Protein AF-A0A540W3N1-F1 (afdb_monomer_lite)

Secondary structure (DSSP, 8-state):
--HHHHHH--HHHHHHHHHHHHHHHHHHHHHHHHHHHHHHHHHHHT--SHHHHHHHHHHHHHHHHHHHHHHHHHHHHHHHHHHHHHHHHHHHHHHHHHHHHHHTTEEE-TTS-EEE-TTT--STTHHHHHHHHHHHHHHHHHHHHHHHHHHHHHHHHHHHHHHHHHHHHHTS-S-----S-PPPP------------

Structure (mmCIF, N/CA/C/O backbone):
data_AF-A0A540W3N1-F1
#
_entry.id   AF-A0A540W3N1-F1
#
loop_
_atom_site.group_PDB
_atom_site.id
_atom_site.type_symbol
_atom_site.label_atom_id
_atom_site.label_alt_id
_atom_site.label_comp_id
_atom_site.label_asym_id
_atom_site.label_entity_id
_atom_site.label_seq_id
_atom_site.pdbx_PDB_ins_code
_atom_site.Cartn_x
_atom_site.Cartn_y
_atom_site.Cartn_z
_atom_site.occupancy
_atom_site.B_iso_or_equiv
_atom_site.auth_seq_id
_atom_site.auth_comp_id
_atom_site.auth_asym_id
_atom_site.auth_atom_id
_atom_site.pdbx_PDB_model_num
ATOM 1 N N . MET A 1 1 ? 11.654 -4.984 -5.122 1.00 91.56 1 MET A N 1
ATOM 2 C CA . MET A 1 1 ? 10.608 -5.445 -6.055 1.00 91.56 1 MET A CA 1
ATOM 3 C C . MET A 1 1 ? 11.222 -5.593 -7.434 1.00 91.56 1 MET A C 1
ATOM 5 O O . MET A 1 1 ? 11.968 -4.705 -7.829 1.00 91.56 1 MET A O 1
ATOM 9 N N . ASP A 1 2 ? 10.978 -6.709 -8.120 1.00 93.75 2 ASP A N 1
ATOM 10 C CA . ASP A 1 2 ? 11.475 -6.938 -9.484 1.00 93.75 2 ASP A CA 1
ATOM 11 C C . ASP A 1 2 ? 10.419 -6.596 -10.553 1.00 93.75 2 ASP A C 1
ATOM 13 O O . ASP A 1 2 ? 9.267 -6.277 -10.237 1.00 93.75 2 ASP A O 1
ATOM 17 N N . TYR A 1 3 ? 10.841 -6.616 -11.821 1.00 93.56 3 TYR A N 1
ATOM 18 C CA . TYR A 1 3 ? 9.998 -6.277 -12.970 1.00 93.56 3 TYR A CA 1
ATOM 19 C C . TYR A 1 3 ? 8.788 -7.201 -13.109 1.00 93.56 3 TYR A C 1
ATOM 21 O O . TYR A 1 3 ? 7.669 -6.706 -13.236 1.00 93.56 3 TYR A O 1
ATOM 29 N N . ALA A 1 4 ? 8.993 -8.520 -13.053 1.00 92.88 4 ALA A N 1
ATOM 30 C CA . ALA A 1 4 ? 7.910 -9.491 -13.174 1.00 92.88 4 ALA A CA 1
ATOM 31 C C . ALA A 1 4 ? 6.859 -9.294 -12.070 1.00 92.88 4 ALA A C 1
ATOM 33 O O . ALA A 1 4 ? 5.666 -9.230 -12.358 1.00 92.88 4 ALA A O 1
ATOM 34 N N . THR A 1 5 ? 7.299 -9.084 -10.827 1.00 94.06 5 THR A N 1
ATOM 35 C CA . THR A 1 5 ? 6.422 -8.814 -9.684 1.00 94.06 5 THR A CA 1
ATOM 36 C C . THR A 1 5 ? 5.589 -7.557 -9.904 1.00 94.06 5 THR A C 1
ATOM 38 O O . THR A 1 5 ? 4.380 -7.604 -9.707 1.00 94.06 5 THR A O 1
ATOM 41 N N . LEU A 1 6 ? 6.191 -6.438 -10.326 1.00 93.94 6 LEU A N 1
ATOM 42 C CA . LEU A 1 6 ? 5.442 -5.197 -10.562 1.00 93.94 6 LEU A CA 1
ATOM 43 C C . LEU A 1 6 ? 4.492 -5.313 -11.765 1.00 93.94 6 LEU A C 1
ATOM 45 O O . LEU A 1 6 ? 3.378 -4.790 -11.726 1.00 93.94 6 LEU A O 1
ATOM 49 N N . ARG A 1 7 ? 4.912 -6.008 -12.827 1.00 94.75 7 ARG A N 1
ATOM 50 C CA . ARG A 1 7 ? 4.089 -6.264 -14.016 1.00 94.75 7 ARG A CA 1
ATOM 51 C C . ARG A 1 7 ? 2.844 -7.072 -13.660 1.00 94.75 7 ARG A C 1
ATOM 53 O O . ARG A 1 7 ? 1.744 -6.682 -14.049 1.00 94.75 7 ARG A O 1
ATOM 60 N N . ASP A 1 8 ? 3.034 -8.156 -12.914 1.00 94.25 8 ASP A N 1
ATOM 61 C CA . ASP A 1 8 ? 2.001 -9.147 -12.599 1.00 94.25 8 ASP A CA 1
ATOM 62 C C . ASP A 1 8 ? 1.233 -8.811 -11.307 1.00 94.25 8 ASP A C 1
ATOM 64 O O . ASP A 1 8 ? 0.304 -9.521 -10.909 1.00 94.25 8 ASP A O 1
ATOM 68 N N . MET A 1 9 ? 1.593 -7.711 -10.641 1.00 93.44 9 MET A N 1
ATOM 69 C CA . MET A 1 9 ? 0.863 -7.199 -9.492 1.00 93.44 9 MET A CA 1
ATOM 70 C C . MET A 1 9 ? -0.571 -6.828 -9.885 1.00 93.44 9 MET A C 1
ATOM 72 O O . MET A 1 9 ? -0.843 -6.321 -10.974 1.00 93.44 9 MET A O 1
ATOM 76 N N . HIS A 1 10 ? -1.498 -7.030 -8.948 1.00 95.00 10 HIS A N 1
ATOM 77 C CA . HIS A 1 10 ? -2.901 -6.654 -9.092 1.00 95.00 10 HIS A CA 1
ATOM 78 C C . HIS A 1 10 ? -3.260 -5.571 -8.063 1.00 95.00 10 HIS A C 1
ATOM 80 O O . HIS A 1 10 ? -3.856 -5.899 -7.040 1.00 95.00 10 HIS A O 1
ATOM 86 N N . PRO A 1 11 ? -2.948 -4.280 -8.297 1.00 93.06 11 PRO A N 1
ATOM 87 C CA . PRO A 1 11 ? -3.189 -3.216 -7.311 1.00 93.06 11 PRO A CA 1
ATOM 88 C C . PRO A 1 11 ? -4.651 -3.119 -6.847 1.00 93.06 11 PRO A C 1
ATOM 90 O O . PRO A 1 11 ? -4.930 -2.746 -5.710 1.00 93.06 11 PRO A O 1
ATOM 93 N N . GLY A 1 12 ? -5.596 -3.536 -7.697 1.00 93.62 12 GLY A N 1
ATOM 94 C CA . GLY A 1 12 ? -7.018 -3.593 -7.358 1.00 93.62 12 GLY A CA 1
ATOM 95 C C . GLY A 1 12 ? -7.363 -4.521 -6.185 1.00 93.62 12 GLY A C 1
ATOM 96 O O . GLY A 1 12 ? -8.405 -4.330 -5.563 1.00 93.62 12 GLY A O 1
ATOM 97 N N . THR A 1 13 ? -6.518 -5.500 -5.838 1.00 95.56 13 THR A N 1
ATOM 98 C CA . THR A 1 13 ? -6.743 -6.331 -4.642 1.00 95.56 13 THR A CA 1
ATOM 99 C C . THR A 1 13 ? -6.474 -5.558 -3.352 1.00 95.56 13 THR A C 1
ATOM 101 O O . THR A 1 13 ? -7.208 -5.754 -2.388 1.00 95.56 13 THR A O 1
ATOM 104 N N . LEU A 1 14 ? -5.499 -4.639 -3.341 1.00 94.75 14 LEU A N 1
ATOM 105 C CA . LEU A 1 14 ? -5.231 -3.752 -2.201 1.00 94.75 14 LEU A CA 1
ATOM 106 C C . LEU A 1 14 ? -6.379 -2.763 -1.991 1.00 94.75 14 LEU A C 1
ATOM 108 O O . LEU A 1 14 ? -6.824 -2.568 -0.864 1.00 94.75 14 LEU A O 1
ATOM 112 N N . ILE A 1 15 ? -6.906 -2.200 -3.082 1.00 96.12 15 ILE A N 1
ATOM 113 C CA . ILE A 1 15 ? -8.065 -1.300 -3.035 1.00 96.12 15 ILE A CA 1
ATOM 114 C C . ILE A 1 15 ? -9.288 -2.050 -2.495 1.00 96.12 15 ILE A C 1
ATOM 116 O O . ILE A 1 15 ? -9.914 -1.588 -1.546 1.00 96.12 15 ILE A O 1
ATOM 120 N N . ARG A 1 16 ? -9.583 -3.255 -2.997 1.00 96.94 16 ARG A N 1
ATOM 121 C CA . ARG A 1 16 ? -10.685 -4.069 -2.458 1.00 96.94 16 ARG A CA 1
ATOM 122 C C . ARG A 1 16 ? -10.493 -4.398 -0.976 1.00 96.94 16 ARG A C 1
ATOM 124 O O . ARG A 1 16 ? -11.429 -4.263 -0.197 1.00 96.94 16 ARG A O 1
ATOM 131 N N . ALA A 1 17 ? -9.284 -4.789 -0.574 1.00 97.31 17 ALA A N 1
ATOM 132 C CA . ALA A 1 17 ? -8.986 -5.022 0.835 1.00 97.31 17 ALA A CA 1
ATOM 133 C C . ALA A 1 17 ? -9.232 -3.749 1.664 1.00 97.31 17 ALA A C 1
ATOM 135 O O . ALA A 1 17 ? -9.848 -3.819 2.721 1.00 97.31 17 ALA A O 1
ATOM 136 N N . SER A 1 18 ? -8.844 -2.568 1.171 1.00 97.81 18 SER A N 1
ATOM 137 C CA . SER A 1 18 ? -9.128 -1.307 1.864 1.00 97.81 18 SER A CA 1
ATOM 138 C C . SER A 1 18 ? -10.626 -1.071 2.087 1.00 97.81 18 SER A C 1
ATOM 140 O O . SER A 1 18 ? -11.028 -0.685 3.184 1.00 97.81 18 SER A O 1
ATOM 142 N N . GLU A 1 19 ? -11.464 -1.377 1.094 1.00 97.94 19 GLU A N 1
ATOM 143 C CA . GLU A 1 19 ? -12.922 -1.255 1.193 1.00 97.94 19 GLU A CA 1
ATOM 144 C C . GLU A 1 19 ? -13.490 -2.206 2.255 1.00 97.94 19 GLU A C 1
ATOM 146 O O . GLU A 1 19 ? -14.318 -1.801 3.073 1.00 97.94 19 GLU A O 1
ATOM 151 N N . GLU A 1 20 ? -13.009 -3.451 2.297 1.00 98.00 20 GLU A N 1
ATOM 152 C CA . GLU A 1 20 ? -13.417 -4.452 3.290 1.00 98.00 20 GLU A CA 1
ATOM 153 C C . GLU A 1 20 ? -13.016 -4.047 4.719 1.00 98.00 20 GLU A C 1
ATOM 155 O O . GLU A 1 20 ? -13.822 -4.147 5.655 1.00 98.00 20 GLU A O 1
ATOM 160 N N . TYR A 1 21 ? -11.798 -3.529 4.900 1.00 96.38 21 TYR A N 1
ATOM 161 C CA . TYR A 1 21 ? -11.333 -3.009 6.189 1.00 96.38 21 TYR A CA 1
ATOM 162 C C . TYR A 1 21 ? -12.143 -1.783 6.621 1.00 96.38 21 TYR A C 1
ATOM 164 O O . TYR A 1 21 ? -12.550 -1.701 7.780 1.00 96.38 21 TYR A O 1
ATOM 172 N N . MET A 1 22 ? -12.442 -0.865 5.699 1.00 98.00 22 MET A N 1
ATOM 173 C CA . MET A 1 22 ? -13.258 0.319 5.972 1.00 98.00 22 MET A CA 1
ATOM 174 C C . MET A 1 22 ? -14.693 -0.060 6.361 1.00 98.00 22 MET A C 1
ATOM 176 O O . MET A 1 22 ? -15.228 0.461 7.341 1.00 98.00 22 MET A O 1
ATOM 180 N N . ALA A 1 23 ? -15.312 -1.003 5.647 1.00 97.81 23 ALA A N 1
ATOM 181 C CA . ALA A 1 23 ? -16.639 -1.510 5.987 1.00 97.81 23 ALA A CA 1
ATOM 182 C C . ALA A 1 23 ? -16.651 -2.158 7.381 1.00 97.81 23 ALA A C 1
ATOM 184 O O . ALA A 1 23 ? -17.555 -1.920 8.185 1.00 97.81 23 ALA A O 1
ATOM 185 N N . THR A 1 24 ? -15.609 -2.926 7.707 1.00 96.94 24 THR A N 1
ATOM 186 C CA . THR A 1 24 ? -15.456 -3.527 9.037 1.00 96.94 24 THR A CA 1
ATOM 187 C C . THR A 1 24 ? -15.265 -2.456 10.115 1.00 96.94 24 THR A C 1
ATOM 189 O O . THR A 1 24 ? -15.908 -2.533 11.161 1.00 96.94 24 THR A O 1
ATOM 192 N N . ALA A 1 25 ? -14.469 -1.415 9.854 1.00 96.75 25 ALA A N 1
ATOM 193 C CA . ALA A 1 25 ? -14.301 -0.280 10.762 1.00 96.75 25 ALA A CA 1
ATOM 194 C C . ALA A 1 25 ? -15.645 0.393 11.087 1.00 96.75 25 ALA A C 1
ATOM 196 O O . ALA A 1 25 ? -15.976 0.603 12.255 1.00 96.75 25 ALA A O 1
ATOM 197 N N . MET A 1 26 ? -16.467 0.660 10.065 1.00 96.94 26 MET A N 1
ATOM 198 C CA . MET A 1 26 ? -17.800 1.249 10.240 1.00 96.94 26 MET A CA 1
ATOM 199 C C . MET A 1 26 ? -18.714 0.374 11.106 1.00 96.94 26 MET A C 1
ATOM 201 O O . MET A 1 26 ? -19.402 0.895 11.985 1.00 96.94 26 MET A O 1
ATOM 205 N N . ASN A 1 27 ? -18.679 -0.949 10.923 1.00 96.50 27 ASN A N 1
ATOM 206 C CA . ASN A 1 27 ? -19.451 -1.881 11.750 1.00 96.50 27 ASN A CA 1
ATOM 207 C C . ASN A 1 27 ? -19.011 -1.849 13.224 1.00 96.50 27 ASN A C 1
ATOM 209 O O . ASN A 1 27 ? -19.857 -1.869 14.122 1.00 96.50 27 ASN A O 1
ATOM 213 N N . PHE A 1 28 ? -17.704 -1.770 13.493 1.00 93.81 28 PHE A N 1
ATOM 214 C CA . PHE A 1 28 ? -17.181 -1.646 14.858 1.00 93.81 28 PHE A CA 1
ATOM 215 C C . PHE A 1 28 ? -17.581 -0.316 15.504 1.00 93.81 28 PHE A C 1
ATOM 217 O O . PHE A 1 28 ? -18.043 -0.324 16.644 1.00 93.81 28 PHE A O 1
ATOM 224 N N . ALA A 1 29 ? -17.488 0.799 14.772 1.00 94.69 29 ALA A N 1
ATOM 225 C CA . ALA A 1 29 ? -17.945 2.105 15.253 1.00 94.69 29 ALA A CA 1
ATOM 226 C C . ALA A 1 29 ? -19.440 2.085 15.604 1.00 94.69 29 ALA A C 1
ATOM 228 O O . ALA A 1 29 ? -19.831 2.478 16.700 1.00 94.69 29 ALA A O 1
ATOM 229 N N . GLN A 1 30 ? -20.277 1.545 14.713 1.00 96.12 30 GLN A N 1
ATOM 230 C CA . GLN A 1 30 ? -21.712 1.422 14.964 1.00 96.12 30 GLN A CA 1
ATOM 231 C C . GLN A 1 30 ? -22.010 0.523 16.173 1.00 96.12 30 GLN A C 1
ATOM 233 O O . GLN A 1 30 ? -22.940 0.786 16.937 1.00 96.12 30 GLN A O 1
ATOM 238 N N . THR A 1 31 ? -21.229 -0.543 16.356 1.00 94.88 31 THR A N 1
ATOM 239 C CA . THR A 1 31 ? -21.367 -1.438 17.509 1.00 94.88 31 THR A CA 1
ATOM 240 C C . THR A 1 31 ? -20.988 -0.730 18.808 1.00 94.88 31 THR A C 1
ATOM 242 O O . THR A 1 31 ? -21.725 -0.865 19.781 1.00 94.88 31 THR A O 1
ATOM 245 N N . ALA A 1 32 ? -19.909 0.062 18.819 1.00 92.94 32 ALA A N 1
ATOM 246 C CA . ALA A 1 32 ? -19.520 0.886 19.966 1.00 92.94 32 ALA A CA 1
ATOM 247 C C . ALA A 1 32 ? -20.620 1.899 20.329 1.00 92.94 32 ALA A C 1
ATOM 249 O O . ALA A 1 32 ? -21.074 1.934 21.469 1.00 92.94 32 ALA A O 1
ATOM 250 N N . ASP A 1 33 ? -21.148 2.628 19.341 1.00 93.25 33 ASP A N 1
ATOM 251 C CA . ASP A 1 33 ? -22.236 3.593 19.546 1.00 93.25 33 ASP A CA 1
ATOM 252 C C . ASP A 1 33 ? -23.502 2.937 20.116 1.00 93.25 33 ASP A C 1
ATOM 254 O O . ASP A 1 33 ? -24.185 3.495 20.980 1.00 93.25 33 ASP A O 1
ATOM 258 N N . ASN A 1 34 ? -23.862 1.758 19.603 1.00 93.81 34 ASN A N 1
ATOM 259 C CA . ASN A 1 34 ? -25.023 1.011 20.080 1.00 93.81 34 ASN A CA 1
ATOM 260 C C . ASN A 1 34 ? -24.801 0.475 21.495 1.00 93.81 34 ASN A C 1
ATOM 262 O O . ASN A 1 34 ? -25.722 0.528 22.311 1.00 93.81 34 ASN A O 1
ATOM 266 N N . TRP A 1 35 ? -23.596 -0.018 21.780 1.00 91.06 35 TRP A N 1
ATOM 267 C CA . TRP A 1 35 ? -23.196 -0.473 23.103 1.00 91.06 35 TRP A CA 1
ATOM 268 C C . TRP A 1 35 ? -23.299 0.657 24.121 1.00 91.06 35 TRP A C 1
ATOM 270 O O . TRP A 1 35 ? -24.002 0.502 25.116 1.00 91.06 35 TRP A O 1
ATOM 280 N N . ASP A 1 36 ? -22.709 1.818 23.834 1.00 89.12 36 ASP A N 1
ATOM 281 C CA . ASP A 1 36 ? -22.756 2.971 24.732 1.00 89.12 36 ASP A CA 1
ATOM 282 C C . ASP A 1 36 ? -24.185 3.439 24.977 1.00 89.12 36 ASP A C 1
ATOM 284 O O . ASP A 1 36 ? -24.565 3.660 26.123 1.00 89.12 36 ASP A O 1
ATOM 288 N N . LYS A 1 37 ? -25.027 3.511 23.939 1.00 89.44 37 LYS A N 1
ATOM 289 C CA . LYS A 1 37 ? -26.448 3.862 24.106 1.00 89.44 37 LYS A CA 1
ATOM 290 C C . LYS A 1 37 ? -27.186 2.871 25.002 1.00 89.44 37 LYS A C 1
ATOM 292 O O . LYS A 1 37 ? -27.964 3.293 25.859 1.00 89.44 37 LYS A O 1
ATOM 297 N N . GLN A 1 38 ? -26.979 1.569 24.806 1.00 88.06 38 GLN A N 1
ATOM 298 C CA . GLN A 1 38 ? -27.674 0.534 25.574 1.00 88.06 38 GLN A CA 1
ATOM 299 C C . GLN A 1 38 ? -27.174 0.463 27.018 1.00 88.06 38 GLN A C 1
ATOM 301 O O . GLN A 1 38 ? -27.993 0.438 27.935 1.00 88.06 38 GLN A O 1
ATOM 306 N N . VAL A 1 39 ? -25.857 0.502 27.230 1.00 84.31 39 VAL A N 1
ATOM 307 C CA . VAL A 1 39 ? -25.237 0.519 28.562 1.00 84.31 39 VAL A CA 1
ATOM 308 C C . VAL A 1 39 ? -25.626 1.782 29.324 1.00 84.31 39 VAL A C 1
ATOM 310 O O . VAL A 1 39 ? -26.050 1.685 30.472 1.00 84.31 39 VAL A O 1
ATOM 313 N N . TYR A 1 40 ? -25.568 2.950 28.680 1.00 76.06 40 TYR A N 1
ATOM 314 C CA . TYR A 1 40 ? -26.007 4.214 29.272 1.00 76.06 40 TYR A CA 1
ATOM 315 C C . TYR A 1 40 ? -27.493 4.188 29.646 1.00 76.06 40 TYR A C 1
ATOM 317 O O . TYR A 1 40 ? -27.885 4.662 30.709 1.00 76.06 40 TYR A O 1
ATOM 325 N N . THR A 1 41 ? -28.341 3.606 28.793 1.00 78.44 41 THR A N 1
ATOM 326 C CA . THR A 1 41 ? -29.768 3.454 29.107 1.00 78.44 41 THR A CA 1
ATOM 327 C C . THR A 1 41 ? -29.969 2.514 30.297 1.00 78.44 41 THR A C 1
ATOM 329 O O . THR A 1 41 ? -30.759 2.821 31.188 1.00 78.44 41 THR A O 1
ATOM 332 N N . ALA A 1 42 ? -29.238 1.398 30.356 1.00 74.75 42 ALA A N 1
ATOM 333 C CA . ALA A 1 42 ? -29.327 0.440 31.455 1.00 74.75 42 ALA A CA 1
ATOM 334 C C . ALA A 1 42 ? -28.850 1.028 32.796 1.00 74.75 42 ALA A C 1
ATOM 336 O O . ALA A 1 42 ? -29.493 0.789 33.821 1.00 74.75 42 ALA A O 1
ATOM 337 N N . SER A 1 43 ? -27.776 1.827 32.793 1.00 71.81 43 SER A N 1
ATOM 338 C CA . SER A 1 43 ? -27.271 2.487 34.005 1.00 71.81 43 SER A CA 1
ATOM 339 C C . SER A 1 43 ? -28.203 3.598 34.497 1.00 71.81 43 SER A C 1
ATOM 341 O O . SER A 1 43 ? -28.417 3.732 35.698 1.00 71.81 43 SER A O 1
ATOM 343 N N . GLN A 1 44 ? -28.830 4.353 33.590 1.00 66.88 44 GLN A N 1
ATOM 344 C CA . GLN A 1 44 ? -29.725 5.461 33.947 1.00 66.88 44 GLN A CA 1
ATOM 345 C C . GLN A 1 44 ? -31.133 5.019 34.377 1.00 66.88 44 GLN A C 1
ATOM 347 O O . GLN A 1 44 ? -31.801 5.754 35.103 1.00 66.88 44 GLN A O 1
ATOM 352 N N . GLN A 1 45 ? -31.635 3.867 33.911 1.00 67.19 45 GLN A N 1
ATOM 353 C CA . GLN A 1 45 ? -33.065 3.553 34.052 1.00 67.19 45 GLN A CA 1
ATOM 354 C C . GLN A 1 45 ? -33.476 2.768 35.301 1.00 67.19 45 GLN A C 1
ATOM 356 O O . GLN A 1 45 ? -34.662 2.803 35.622 1.00 67.19 45 GLN A O 1
ATOM 361 N N . ALA A 1 46 ? -32.576 2.092 36.022 1.00 66.81 46 ALA A N 1
ATOM 362 C CA . ALA A 1 46 ? -32.955 1.412 37.275 1.00 66.81 46 ALA A CA 1
ATOM 363 C C . ALA A 1 46 ? -31.794 0.794 38.065 1.00 66.81 46 ALA A C 1
ATOM 365 O O . ALA A 1 46 ? -31.965 0.491 39.248 1.00 66.81 46 ALA A O 1
ATOM 366 N N . TRP A 1 47 ? -30.653 0.519 37.429 1.00 79.81 47 TRP A N 1
ATOM 367 C CA . TRP A 1 47 ? -29.609 -0.287 38.052 1.00 79.81 47 TRP A CA 1
ATOM 368 C C . TRP A 1 47 ? -28.605 0.589 38.804 1.00 79.81 47 TRP A C 1
ATOM 370 O O . TRP A 1 47 ? -27.760 1.238 38.199 1.00 79.81 47 TRP A O 1
ATOM 380 N N . THR A 1 48 ? -28.714 0.609 40.134 1.00 83.19 48 THR A N 1
ATOM 381 C CA . THR A 1 48 ? -27.830 1.372 41.029 1.00 83.19 48 THR A CA 1
ATOM 382 C C . THR A 1 48 ? -27.226 0.480 42.120 1.00 83.19 48 THR A C 1
ATOM 384 O O . THR A 1 48 ? -27.724 -0.617 42.392 1.00 83.19 48 THR A O 1
ATOM 387 N N . GLY A 1 49 ? -26.140 0.948 42.747 1.00 86.75 49 GLY A N 1
ATOM 388 C CA . GLY A 1 49 ? -25.425 0.260 43.827 1.00 86.75 49 GLY A CA 1
ATOM 389 C C . GLY A 1 49 ? -24.102 -0.371 43.380 1.00 86.75 49 GLY A C 1
ATOM 390 O O . GLY A 1 49 ? -23.766 -0.366 42.202 1.00 86.75 49 GLY A O 1
ATOM 391 N N . GLN A 1 50 ? -23.371 -0.974 44.324 1.00 87.69 50 GLN A N 1
ATOM 392 C CA . GLN A 1 50 ? -21.985 -1.438 44.126 1.00 87.69 50 GLN A CA 1
ATOM 393 C C . GLN A 1 50 ? -21.774 -2.344 42.901 1.00 87.69 50 GLN A C 1
ATOM 395 O O . GLN A 1 50 ? -20.717 -2.302 42.282 1.00 87.69 50 GLN A O 1
ATOM 400 N N . ALA A 1 51 ? -22.763 -3.169 42.541 1.00 84.81 51 ALA A N 1
ATOM 401 C CA . ALA A 1 51 ? -22.673 -4.034 41.365 1.00 84.81 51 ALA A CA 1
ATOM 402 C C . ALA A 1 51 ? -22.756 -3.255 40.039 1.00 84.81 51 ALA A C 1
ATOM 404 O O . ALA A 1 51 ? -22.082 -3.628 39.082 1.00 84.81 51 ALA A O 1
ATOM 405 N N . ALA A 1 52 ? -23.561 -2.189 39.987 1.00 84.25 52 ALA A N 1
ATOM 406 C CA . ALA A 1 52 ? -23.637 -1.303 38.828 1.00 84.25 52 ALA A CA 1
ATOM 407 C C . ALA A 1 52 ? -22.328 -0.513 38.679 1.00 84.25 52 ALA A C 1
ATOM 409 O O . ALA A 1 52 ? -21.745 -0.497 37.596 1.00 84.25 52 ALA A O 1
ATOM 410 N N . ASP A 1 53 ? -21.812 0.028 39.788 1.00 83.50 53 ASP A N 1
ATOM 411 C CA . ASP A 1 53 ? -20.539 0.761 39.821 1.00 83.50 53 ASP A CA 1
ATOM 412 C C . ASP A 1 53 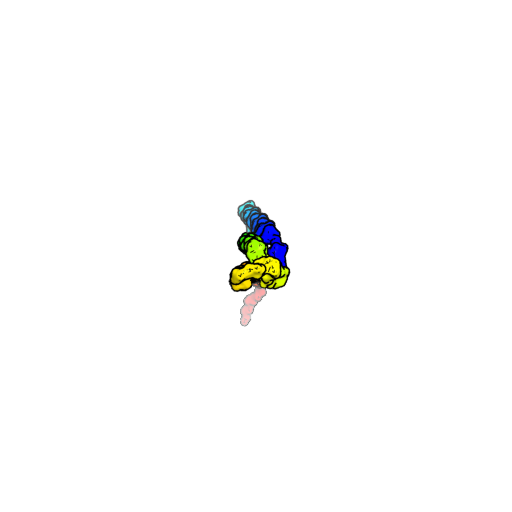? -19.365 -0.133 39.373 1.00 83.50 53 ASP A C 1
ATOM 414 O O . ASP A 1 53 ? -18.523 0.269 38.570 1.00 83.50 53 ASP A O 1
ATOM 418 N N . ALA A 1 54 ? -19.331 -1.391 39.834 1.00 86.25 54 ALA A N 1
ATOM 419 C CA . ALA A 1 54 ? -18.309 -2.362 39.439 1.00 86.25 54 ALA A CA 1
ATOM 420 C C . ALA A 1 54 ? -18.399 -2.773 37.957 1.00 86.25 54 ALA A C 1
ATOM 422 O O . ALA A 1 54 ? -17.390 -3.154 37.362 1.00 86.25 54 ALA A O 1
ATOM 423 N N . ALA A 1 55 ? -19.590 -2.710 37.354 1.00 84.94 55 ALA A N 1
ATOM 424 C CA . ALA A 1 55 ? -19.802 -3.046 35.949 1.00 84.94 55 ALA A CA 1
ATOM 425 C C . ALA A 1 55 ? -19.512 -1.875 34.997 1.00 84.94 55 ALA A C 1
ATOM 427 O O . ALA A 1 55 ? -19.176 -2.108 33.838 1.00 84.94 55 ALA A O 1
ATOM 428 N N . GLU A 1 56 ? -19.594 -0.626 35.457 1.00 84.31 56 GLU A N 1
ATOM 429 C CA . GLU A 1 56 ? -19.391 0.552 34.609 1.00 84.31 56 GLU A CA 1
ATOM 430 C C . GLU A 1 56 ? -18.011 0.549 33.931 1.00 84.31 56 GLU A C 1
ATOM 432 O O . GLU A 1 56 ? -17.908 0.703 32.711 1.00 84.31 56 GLU A O 1
ATOM 437 N N . ALA A 1 57 ? -16.950 0.308 34.707 1.00 84.88 57 ALA A N 1
ATOM 438 C CA . ALA A 1 57 ? -15.580 0.287 34.203 1.00 84.88 57 ALA A CA 1
ATOM 439 C C . ALA A 1 57 ? -15.365 -0.740 33.067 1.00 84.88 57 ALA A C 1
ATOM 441 O O . ALA A 1 57 ? -14.961 -0.323 31.979 1.00 84.88 57 ALA A O 1
ATOM 442 N N . PRO A 1 58 ? -15.664 -2.047 33.229 1.00 87.06 58 PRO A N 1
ATOM 443 C CA . PRO A 1 58 ? -15.473 -3.023 32.154 1.00 87.06 58 PRO A CA 1
ATOM 444 C C . PRO A 1 58 ? -16.382 -2.785 30.937 1.00 87.06 58 PRO A C 1
ATOM 446 O O . PRO A 1 58 ? -15.963 -3.041 29.801 1.00 87.06 58 PRO A O 1
ATOM 449 N N . LEU A 1 59 ? -17.601 -2.264 31.128 1.00 87.75 59 LEU A N 1
ATOM 450 C CA . LEU A 1 59 ? -18.485 -1.915 30.010 1.00 87.75 59 LEU A CA 1
ATOM 451 C C . LEU A 1 59 ? -17.907 -0.751 29.193 1.00 87.75 59 LEU A C 1
ATOM 453 O O . 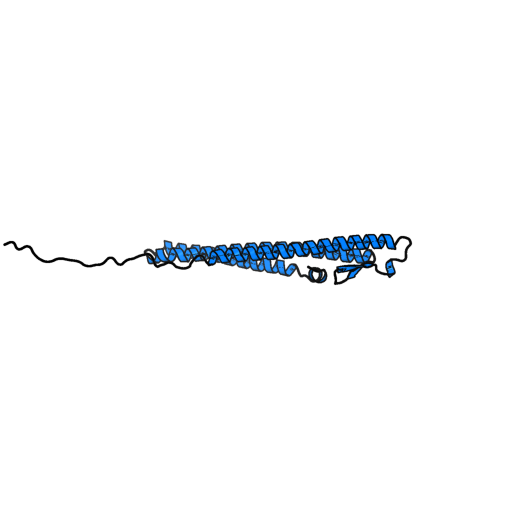LEU A 1 59 ? -17.864 -0.828 27.963 1.00 87.75 59 LEU A O 1
ATOM 457 N N . LYS A 1 60 ? -17.381 0.282 29.859 1.00 85.75 60 LYS A N 1
ATOM 458 C CA . LYS A 1 60 ? -16.684 1.398 29.206 1.00 85.75 60 LYS A CA 1
ATOM 459 C C . LYS A 1 60 ? -15.400 0.944 28.510 1.00 85.75 60 LYS A C 1
ATOM 461 O O . LYS A 1 60 ? -15.141 1.340 27.377 1.00 85.75 60 LYS A O 1
ATOM 466 N N . THR A 1 61 ? -14.625 0.057 29.137 1.00 88.31 61 THR A N 1
ATOM 467 C CA . THR A 1 61 ? -13.444 -0.562 28.512 1.00 88.31 61 THR A CA 1
ATOM 468 C C . THR A 1 61 ? -13.809 -1.297 27.224 1.00 88.31 61 THR A C 1
ATOM 470 O O . THR A 1 61 ? -13.059 -1.237 26.252 1.00 88.31 61 THR A O 1
ATOM 473 N N . THR A 1 62 ? -14.961 -1.968 27.187 1.00 89.38 62 THR A N 1
ATOM 474 C CA . THR A 1 62 ? -15.434 -2.660 25.981 1.00 89.38 62 THR A CA 1
ATOM 475 C C . THR A 1 62 ? -15.741 -1.675 24.851 1.00 89.38 62 THR A C 1
ATOM 477 O O . THR A 1 62 ? -15.278 -1.892 23.733 1.00 89.38 62 THR A O 1
ATOM 480 N N . SER A 1 63 ? -16.435 -0.568 25.139 1.00 89.31 63 SER A N 1
ATOM 481 C CA . SER A 1 63 ? -16.688 0.486 24.142 1.00 89.31 63 SER A CA 1
ATOM 482 C C . SER A 1 63 ? -15.395 1.086 23.586 1.00 89.31 63 SER A C 1
ATOM 484 O O . SER A 1 63 ? -15.212 1.175 22.369 1.00 89.31 63 SER A O 1
ATOM 486 N N . ASN A 1 64 ? -14.446 1.408 24.472 1.00 89.31 64 ASN A N 1
ATOM 487 C CA . ASN A 1 64 ? -13.144 1.937 24.071 1.00 89.31 64 ASN A CA 1
ATOM 488 C C . ASN A 1 64 ? -12.421 0.964 23.128 1.00 89.31 64 ASN A C 1
ATOM 490 O O . ASN A 1 64 ? -11.981 1.366 22.058 1.00 89.31 64 ASN A O 1
ATOM 494 N N . ARG A 1 65 ? -12.393 -0.336 23.454 1.00 90.50 65 ARG A N 1
ATOM 495 C CA . ARG A 1 65 ? -11.771 -1.362 22.597 1.00 90.50 65 ARG A CA 1
ATOM 496 C C . ARG A 1 65 ? -12.421 -1.463 21.216 1.00 90.50 65 ARG A C 1
ATOM 498 O O . ARG A 1 65 ? -11.715 -1.663 20.231 1.00 90.50 65 ARG A O 1
ATOM 505 N N . LEU A 1 66 ? -13.746 -1.336 21.126 1.00 91.38 66 LEU A N 1
ATOM 506 C CA . LEU A 1 66 ? -14.452 -1.327 19.839 1.00 91.38 66 LEU A CA 1
ATOM 507 C C . LEU A 1 66 ? -14.100 -0.080 19.014 1.00 91.38 66 LEU A C 1
ATOM 509 O O . LEU A 1 66 ? -13.873 -0.181 17.807 1.00 91.38 66 LEU A O 1
ATOM 513 N N . THR A 1 67 ? -14.005 1.075 19.671 1.00 91.19 67 THR A N 1
ATOM 514 C CA . THR A 1 67 ? -13.614 2.349 19.050 1.00 91.19 67 THR A CA 1
ATOM 515 C C . THR A 1 67 ? -12.165 2.324 18.556 1.00 91.19 67 THR A C 1
ATOM 517 O O . THR A 1 67 ? -11.881 2.756 17.434 1.00 91.19 67 THR A O 1
ATOM 520 N N . ASP A 1 68 ? -11.256 1.757 19.349 1.00 91.06 68 ASP A N 1
ATOM 521 C CA . ASP A 1 68 ? -9.846 1.593 18.993 1.00 91.06 68 ASP A CA 1
ATOM 522 C C . ASP A 1 68 ? -9.688 0.640 17.802 1.00 91.06 68 ASP A C 1
ATOM 524 O O . ASP A 1 68 ? -8.987 0.955 16.838 1.00 91.06 68 ASP A O 1
ATOM 528 N N . ALA A 1 69 ? -10.399 -0.494 17.813 1.00 91.94 69 ALA A N 1
ATOM 529 C CA . ALA A 1 69 ? -10.403 -1.443 16.701 1.00 91.94 69 ALA A CA 1
ATOM 530 C C . ALA A 1 69 ? -10.947 -0.815 15.406 1.00 91.94 69 ALA A C 1
ATOM 532 O O . ALA A 1 69 ? -10.350 -0.988 14.343 1.00 91.94 69 ALA A O 1
ATOM 533 N N . SER A 1 70 ? -12.037 -0.044 15.489 1.00 94.12 70 SER A N 1
ATOM 534 C CA . SER A 1 70 ? -12.559 0.729 14.355 1.00 94.12 70 SER A CA 1
ATOM 535 C C . SER A 1 70 ? -11.508 1.692 13.794 1.00 94.12 70 SER A C 1
ATOM 537 O O . SER A 1 70 ? -11.234 1.698 12.592 1.00 94.12 70 SER A O 1
ATOM 539 N N . SER A 1 71 ? -10.863 2.464 14.671 1.00 94.00 71 SER A N 1
ATOM 540 C CA . SER A 1 71 ? -9.844 3.441 14.281 1.00 94.00 71 SER A CA 1
ATOM 541 C C . SER A 1 71 ? -8.647 2.775 13.599 1.00 94.00 71 SER A C 1
ATOM 543 O O . SER A 1 71 ? -8.185 3.260 12.566 1.00 94.00 71 SER A O 1
ATOM 545 N N . LEU A 1 72 ? -8.188 1.635 14.121 1.00 93.88 72 LEU A N 1
ATOM 546 C CA . LEU A 1 72 ? -7.115 0.844 13.521 1.00 93.88 72 LEU A CA 1
ATOM 547 C C . LEU A 1 72 ? -7.487 0.342 12.122 1.00 93.88 72 LEU A C 1
ATOM 549 O O . LEU A 1 72 ? -6.715 0.490 11.175 1.00 93.88 72 LEU A O 1
ATOM 553 N N . LEU A 1 73 ? -8.665 -0.272 11.986 1.00 95.44 73 LEU A N 1
ATOM 554 C CA . LEU A 1 73 ? -9.133 -0.813 10.711 1.00 95.44 73 LEU A CA 1
ATOM 555 C C . LEU A 1 73 ? -9.239 0.288 9.654 1.00 95.44 73 LEU A C 1
ATOM 557 O O . LEU A 1 73 ? -8.826 0.080 8.514 1.00 95.44 73 LEU A O 1
ATOM 561 N N . LYS A 1 74 ? -9.712 1.475 10.047 1.00 96.62 74 LYS A N 1
ATOM 562 C CA . LYS A 1 74 ? -9.761 2.652 9.180 1.00 96.62 74 LYS A CA 1
ATOM 563 C C . LYS A 1 74 ? -8.366 3.093 8.729 1.00 96.62 74 LYS A C 1
ATOM 565 O O . LYS A 1 74 ? -8.163 3.313 7.539 1.00 96.62 74 LYS A O 1
ATOM 570 N N . GLN A 1 75 ? -7.402 3.175 9.645 1.00 96.06 75 GLN A N 1
ATOM 571 C CA . GLN A 1 75 ? -6.020 3.526 9.299 1.00 96.06 75 GLN A CA 1
ATOM 572 C C . GLN A 1 75 ? -5.412 2.506 8.329 1.00 96.06 75 GLN A C 1
ATOM 574 O O . GLN A 1 75 ? -4.806 2.893 7.335 1.00 96.06 75 GLN A O 1
ATOM 579 N N . ASN A 1 76 ? -5.612 1.207 8.571 1.00 96.25 76 ASN A N 1
ATOM 580 C CA . ASN A 1 76 ? -5.145 0.156 7.664 1.00 96.25 76 ASN A CA 1
ATOM 581 C C . ASN A 1 76 ? -5.792 0.269 6.279 1.00 96.25 76 ASN A C 1
ATOM 583 O O . ASN A 1 76 ? -5.092 0.157 5.276 1.00 96.25 76 ASN A O 1
ATOM 587 N N . ALA A 1 77 ? -7.099 0.538 6.214 1.00 97.12 77 ALA A N 1
ATOM 588 C CA . ALA A 1 77 ? -7.790 0.778 4.954 1.00 97.12 77 ALA A CA 1
ATOM 589 C C . ALA A 1 77 ? -7.170 1.954 4.182 1.00 97.12 77 ALA A C 1
ATOM 591 O O . ALA A 1 77 ? -6.839 1.815 3.009 1.00 97.12 77 ALA A O 1
ATOM 592 N N . GLU A 1 78 ? -6.941 3.089 4.841 1.00 96.94 78 GLU A N 1
ATOM 593 C CA . GLU A 1 78 ? -6.327 4.265 4.214 1.00 96.94 78 GLU A CA 1
ATOM 594 C C . GLU A 1 78 ? -4.927 3.957 3.652 1.00 96.94 78 GLU A C 1
ATOM 596 O O . GLU A 1 78 ? -4.630 4.338 2.518 1.00 96.94 78 GLU A O 1
ATOM 601 N N . GLN A 1 79 ? -4.094 3.209 4.391 1.00 97.50 79 GLN A N 1
ATOM 602 C CA . GLN A 1 79 ? -2.770 2.787 3.910 1.00 97.50 79 GLN A CA 1
ATOM 603 C C . GLN A 1 79 ? -2.865 1.864 2.689 1.00 97.50 79 GLN A C 1
ATOM 605 O O . GLN A 1 79 ? -2.157 2.069 1.705 1.00 97.50 79 GLN A O 1
ATOM 610 N N . LEU A 1 80 ? -3.757 0.869 2.725 1.00 97.69 80 LEU A N 1
ATOM 611 C CA . LEU A 1 80 ? -3.945 -0.078 1.622 1.00 97.69 80 LEU A CA 1
ATOM 612 C C . LEU A 1 80 ? -4.483 0.607 0.360 1.00 97.69 80 LEU A C 1
ATOM 614 O O . LEU A 1 80 ? -4.011 0.312 -0.738 1.00 97.69 80 LEU A O 1
ATOM 618 N N . SER A 1 81 ? -5.424 1.543 0.509 1.00 98.31 81 SER A N 1
ATOM 619 C CA . SER A 1 81 ? -5.957 2.325 -0.611 1.00 98.31 81 SER A CA 1
ATOM 620 C C . SER A 1 81 ? -4.860 3.172 -1.252 1.00 98.31 81 SER A C 1
ATOM 622 O O . SER A 1 81 ? -4.671 3.115 -2.465 1.00 98.31 81 SER A O 1
ATOM 624 N N . ALA A 1 82 ? -4.094 3.913 -0.443 1.00 97.88 82 ALA A N 1
ATOM 625 C CA . ALA A 1 82 ? -3.016 4.764 -0.938 1.00 97.88 82 ALA A CA 1
ATOM 626 C C . ALA A 1 82 ? -1.918 3.953 -1.647 1.00 97.88 82 ALA A C 1
ATOM 628 O O . ALA A 1 82 ? -1.455 4.344 -2.721 1.00 97.88 82 ALA A O 1
ATOM 629 N N . ALA A 1 83 ? -1.531 2.805 -1.084 1.00 97.81 83 ALA A N 1
ATOM 630 C CA . ALA A 1 83 ? -0.581 1.892 -1.710 1.00 97.81 83 ALA A CA 1
ATOM 631 C C . ALA A 1 83 ? -1.119 1.338 -3.039 1.00 97.81 83 ALA A C 1
ATOM 633 O O . ALA A 1 83 ? -0.401 1.323 -4.039 1.00 97.81 83 ALA A O 1
ATOM 634 N N . GLY A 1 84 ? -2.394 0.932 -3.071 1.00 98.00 84 GLY A N 1
ATOM 635 C CA . GLY A 1 84 ? -3.076 0.473 -4.280 1.00 98.00 84 GLY A CA 1
ATOM 636 C C . GLY A 1 84 ? -3.040 1.508 -5.407 1.00 98.00 84 GLY A C 1
ATOM 637 O O . GLY A 1 84 ? -2.653 1.178 -6.529 1.00 98.00 84 GLY A O 1
ATOM 638 N N . ASP A 1 85 ? -3.350 2.770 -5.105 1.00 98.19 85 ASP A N 1
ATOM 639 C CA . ASP A 1 85 ? -3.293 3.866 -6.079 1.00 98.19 85 ASP A CA 1
ATOM 640 C C . ASP A 1 85 ? -1.870 4.113 -6.598 1.00 98.19 85 ASP A C 1
ATOM 642 O O . ASP A 1 85 ? -1.656 4.306 -7.798 1.00 98.19 85 ASP A O 1
ATOM 646 N N . GLN A 1 86 ? -0.872 4.078 -5.712 1.00 98.31 86 GLN A N 1
ATOM 647 C CA . GLN A 1 86 ? 0.529 4.266 -6.091 1.00 98.31 86 GLN A CA 1
ATOM 648 C C . GLN A 1 86 ? 1.038 3.129 -6.982 1.00 98.31 86 GLN A C 1
ATOM 650 O O . GLN A 1 86 ? 1.672 3.392 -8.007 1.00 98.31 86 GLN A O 1
ATOM 655 N N . PHE A 1 87 ? 0.728 1.873 -6.651 1.00 98.25 87 PHE A N 1
ATOM 656 C CA . PHE A 1 87 ? 1.086 0.737 -7.498 1.00 98.25 87 PHE A CA 1
ATOM 657 C C . PHE A 1 87 ? 0.369 0.771 -8.845 1.00 98.25 87 PHE A C 1
ATOM 659 O O . PHE A 1 87 ? 0.984 0.451 -9.861 1.00 98.25 87 PHE A O 1
ATOM 666 N N . LEU A 1 88 ? -0.890 1.217 -8.890 1.00 97.81 88 LEU A N 1
ATOM 667 C CA . LEU A 1 88 ? -1.610 1.404 -10.147 1.00 97.81 88 LEU A CA 1
ATOM 668 C C . LEU A 1 88 ? -0.910 2.431 -11.049 1.00 97.81 88 LEU A C 1
ATOM 670 O O . LEU A 1 88 ? -0.724 2.180 -12.240 1.00 97.81 88 LEU A O 1
ATOM 674 N N . GLN A 1 89 ? -0.472 3.562 -10.492 1.00 97.75 89 GLN A N 1
ATOM 675 C CA . GLN A 1 89 ? 0.285 4.572 -11.240 1.00 97.75 89 GLN A CA 1
ATOM 676 C C . GLN A 1 89 ? 1.627 4.027 -11.746 1.00 97.75 89 GLN A C 1
ATOM 678 O O . GLN A 1 89 ? 1.979 4.238 -12.906 1.00 97.75 89 GLN A O 1
ATOM 683 N N . LEU A 1 90 ? 2.363 3.295 -10.907 1.00 98.06 90 LEU A N 1
ATOM 684 C CA . LEU A 1 90 ? 3.639 2.680 -11.288 1.00 98.06 90 LEU A CA 1
ATOM 685 C C . LEU A 1 90 ? 3.457 1.613 -12.376 1.00 98.06 90 LEU A C 1
ATOM 687 O O . LEU A 1 90 ? 4.258 1.545 -13.305 1.00 98.06 90 LEU A O 1
ATOM 691 N N . GLN A 1 91 ? 2.377 0.829 -12.322 1.00 96.81 91 GLN A N 1
ATOM 692 C CA . GLN A 1 91 ? 2.044 -0.143 -13.362 1.00 96.81 91 GLN A CA 1
ATOM 693 C C . GLN A 1 91 ? 1.693 0.547 -14.690 1.00 96.81 91 GLN A C 1
ATOM 695 O O . GLN A 1 91 ? 2.125 0.095 -15.749 1.00 96.81 91 GLN A O 1
ATOM 700 N N . GLN A 1 92 ? 0.973 1.674 -14.656 1.00 97.38 92 GLN A N 1
ATOM 701 C CA . GLN A 1 92 ? 0.716 2.481 -15.855 1.00 97.38 92 GLN A CA 1
ATOM 702 C C . GLN A 1 92 ? 2.010 3.059 -16.443 1.00 97.38 92 GLN A C 1
ATOM 704 O O . GLN A 1 92 ? 2.201 3.010 -17.658 1.00 97.38 92 GLN A O 1
ATOM 709 N N . GLN A 1 93 ? 2.918 3.565 -15.602 1.00 97.50 93 GLN A N 1
ATOM 710 C CA . GLN A 1 93 ? 4.242 4.019 -16.041 1.00 97.50 93 GLN A CA 1
ATOM 711 C C . GLN A 1 93 ? 5.030 2.869 -16.681 1.00 97.50 93 GLN A C 1
ATOM 713 O O . GLN A 1 93 ? 5.557 3.023 -17.780 1.00 97.50 93 GLN A O 1
ATOM 718 N N . LEU A 1 94 ? 5.025 1.683 -16.066 1.00 97.00 94 LEU A N 1
ATOM 719 C CA . LEU A 1 94 ? 5.679 0.500 -16.618 1.00 97.00 94 LEU A CA 1
ATOM 720 C C . LEU A 1 94 ? 5.122 0.114 -17.998 1.00 97.00 94 LEU A C 1
ATOM 722 O O . LEU A 1 94 ? 5.888 -0.163 -18.919 1.00 97.00 94 LEU A O 1
ATOM 726 N N . GLN A 1 95 ? 3.799 0.147 -18.174 1.00 96.62 95 GLN A N 1
ATOM 727 C CA . GLN A 1 95 ? 3.160 -0.116 -19.468 1.00 96.62 95 GLN A CA 1
ATOM 728 C C . GLN A 1 95 ? 3.576 0.902 -20.541 1.00 96.62 95 GLN A C 1
ATOM 730 O O . GLN A 1 95 ? 3.805 0.522 -21.691 1.00 96.62 95 GLN A O 1
ATOM 735 N N . GLN A 1 96 ? 3.730 2.177 -20.174 1.00 97.19 96 GLN A N 1
ATOM 736 C CA . GLN A 1 96 ? 4.239 3.208 -21.082 1.00 97.19 96 GLN A CA 1
ATOM 737 C C . GLN A 1 96 ? 5.696 2.942 -21.478 1.00 97.19 96 GLN A C 1
ATOM 739 O O . GLN A 1 96 ? 6.028 3.063 -22.657 1.00 97.19 96 GLN A O 1
ATOM 744 N N . LEU A 1 97 ? 6.546 2.511 -20.539 1.00 96.56 97 LEU A N 1
ATOM 745 C CA . LEU A 1 97 ? 7.932 2.124 -20.829 1.00 96.56 97 LEU A CA 1
ATOM 746 C C . LEU A 1 97 ? 8.012 0.910 -21.754 1.00 96.56 97 LEU A C 1
ATOM 748 O O . LEU A 1 97 ? 8.812 0.908 -22.688 1.00 96.56 97 LEU A O 1
ATOM 752 N N . ILE A 1 98 ? 7.154 -0.092 -21.551 1.00 95.50 98 ILE A N 1
ATOM 753 C CA . ILE A 1 98 ? 7.060 -1.256 -22.441 1.00 95.50 98 ILE A CA 1
ATOM 754 C C . ILE A 1 98 ? 6.675 -0.804 -23.856 1.00 95.50 98 ILE A C 1
ATOM 756 O O . ILE A 1 98 ? 7.363 -1.159 -24.814 1.00 95.50 98 ILE A O 1
ATOM 760 N N . ALA A 1 99 ? 5.640 0.027 -24.001 1.00 95.25 99 ALA A N 1
ATOM 761 C CA . ALA A 1 99 ? 5.220 0.548 -25.303 1.00 95.25 99 ALA A CA 1
ATOM 762 C C . ALA A 1 99 ? 6.326 1.379 -25.978 1.00 95.25 99 ALA A C 1
ATOM 764 O O . ALA A 1 99 ? 6.610 1.199 -27.164 1.00 95.25 99 ALA A O 1
ATOM 765 N N . TRP A 1 100 ? 6.996 2.248 -25.218 1.00 94.81 100 TRP A N 1
ATOM 766 C CA . TRP A 1 100 ? 8.116 3.047 -25.708 1.00 94.81 100 TRP A CA 1
ATOM 767 C C . TRP A 1 100 ? 9.296 2.169 -26.142 1.00 94.81 100 TRP A C 1
ATOM 769 O O . TRP A 1 100 ? 9.881 2.405 -27.200 1.00 94.81 100 TRP A O 1
ATOM 779 N N . SER A 1 101 ? 9.619 1.119 -25.380 1.00 94.25 101 SER A N 1
ATOM 780 C CA . SER A 1 101 ? 10.697 0.183 -25.716 1.00 94.25 101 SER A CA 1
ATOM 781 C C . SER A 1 101 ? 10.457 -0.484 -27.071 1.00 94.25 101 SER A C 1
ATOM 783 O O . SER A 1 101 ? 11.343 -0.481 -27.925 1.00 94.25 101 SER A O 1
ATOM 785 N N . GLN A 1 102 ? 9.226 -0.934 -27.328 1.00 91.31 102 GLN A N 1
ATOM 786 C CA . GLN A 1 102 ? 8.837 -1.572 -28.585 1.00 91.31 102 GLN A CA 1
ATOM 787 C C . GLN A 1 102 ? 8.960 -0.610 -29.773 1.00 91.31 102 GLN A C 1
ATOM 789 O O . GLN A 1 102 ? 9.488 -0.987 -30.818 1.00 91.31 102 GLN A O 1
ATOM 794 N N . GLN A 1 103 ? 8.539 0.648 -29.602 1.00 89.81 103 GLN A N 1
ATOM 795 C CA . GLN A 1 103 ? 8.657 1.692 -30.630 1.00 89.81 103 GLN A CA 1
ATOM 796 C C . GLN A 1 103 ? 10.113 2.035 -30.971 1.00 89.81 103 GLN A C 1
ATOM 798 O O . GLN A 1 103 ? 10.404 2.414 -32.103 1.00 89.81 103 GLN A O 1
ATOM 803 N N . ASN A 1 104 ? 11.028 1.875 -30.014 1.00 89.06 104 ASN A N 1
ATOM 804 C CA . ASN A 1 104 ? 12.453 2.157 -30.186 1.00 89.06 104 ASN A CA 1
ATOM 805 C C . ASN A 1 104 ? 13.280 0.902 -30.517 1.00 89.06 104 ASN A C 1
ATOM 807 O O . ASN A 1 104 ? 14.511 0.958 -30.540 1.00 89.06 104 ASN A O 1
ATOM 811 N N . GLY A 1 105 ? 12.625 -0.235 -30.784 1.00 90.62 105 GLY A N 1
ATOM 812 C CA . GLY A 1 105 ? 13.311 -1.486 -31.097 1.00 90.62 105 GLY A CA 1
ATOM 813 C C . GLY A 1 105 ? 14.183 -1.972 -29.940 1.00 90.62 105 GLY A C 1
ATOM 814 O O . GLY A 1 105 ? 15.302 -2.425 -30.165 1.00 90.62 105 GLY A O 1
ATOM 815 N N . LEU A 1 106 ? 13.691 -1.844 -28.712 1.00 92.94 106 LEU A N 1
ATOM 816 C CA . LEU A 1 106 ? 14.293 -2.363 -27.490 1.00 92.94 106 LEU A CA 1
ATOM 817 C C . LEU A 1 106 ? 13.393 -3.460 -26.913 1.00 92.94 106 LEU A C 1
ATOM 819 O O . LEU A 1 106 ? 12.180 -3.466 -27.119 1.00 92.94 106 LEU A O 1
ATOM 823 N N . VAL A 1 107 ? 14.001 -4.390 -26.186 1.00 92.81 107 VAL A N 1
ATOM 824 C CA . VAL A 1 107 ? 13.318 -5.482 -25.492 1.00 92.81 107 VAL A CA 1
ATOM 825 C C . VAL A 1 107 ? 13.651 -5.388 -24.011 1.00 92.81 107 VAL A C 1
ATOM 827 O O . VAL A 1 107 ? 14.830 -5.337 -23.651 1.00 92.81 107 VAL A O 1
ATOM 830 N N . ILE A 1 108 ? 12.612 -5.364 -23.177 1.00 94.00 108 ILE A N 1
ATOM 831 C CA . ILE A 1 108 ? 12.709 -5.506 -21.723 1.00 94.00 108 ILE A CA 1
ATOM 832 C C . ILE A 1 108 ? 12.480 -6.985 -21.402 1.00 94.00 108 ILE A C 1
ATOM 834 O O . ILE A 1 108 ? 11.434 -7.534 -21.752 1.00 94.00 108 ILE A O 1
ATOM 838 N N . HIS A 1 109 ? 13.462 -7.627 -20.779 1.00 92.50 109 HIS A N 1
ATOM 839 C CA . HIS A 1 109 ? 13.380 -9.022 -20.345 1.00 92.50 109 HIS A CA 1
ATOM 840 C C . HIS A 1 109 ? 12.721 -9.139 -18.969 1.00 92.50 109 HIS A C 1
ATOM 842 O O . HIS A 1 109 ? 12.604 -8.158 -18.235 1.00 92.50 109 HIS A O 1
ATOM 848 N N . ASP A 1 110 ? 12.309 -10.353 -18.599 1.00 89.12 110 ASP A N 1
ATOM 849 C CA . ASP A 1 110 ? 11.648 -10.612 -17.312 1.00 89.12 110 ASP A CA 1
ATOM 850 C C . ASP A 1 110 ? 12.544 -10.308 -16.095 1.00 89.12 110 ASP A C 1
ATOM 852 O O . ASP A 1 110 ? 12.039 -9.985 -15.021 1.00 89.12 110 ASP A O 1
ATOM 856 N N . ASP A 1 111 ? 13.869 -10.350 -16.267 1.00 90.12 111 ASP A N 1
ATOM 857 C CA . ASP A 1 111 ? 14.852 -9.957 -15.249 1.00 90.12 111 ASP A CA 1
ATOM 858 C C . ASP A 1 111 ? 15.041 -8.429 -15.136 1.00 90.12 111 ASP A C 1
ATOM 860 O O . ASP A 1 111 ? 15.849 -7.957 -14.336 1.00 90.12 111 ASP A O 1
ATOM 864 N N . GLY A 1 112 ? 14.300 -7.647 -15.928 1.00 89.38 112 GLY A N 1
ATOM 865 C CA . GLY A 1 112 ? 14.401 -6.192 -15.995 1.00 89.38 112 GLY A CA 1
ATOM 866 C C . GLY A 1 112 ? 15.573 -5.685 -16.839 1.00 89.38 112 GLY A C 1
ATOM 867 O O . GLY A 1 112 ? 15.787 -4.474 -16.911 1.00 89.38 112 GLY A O 1
ATOM 868 N N . SER A 1 113 ? 16.337 -6.563 -17.496 1.00 93.56 113 SER A N 1
ATOM 869 C CA . SER A 1 113 ? 17.397 -6.134 -18.406 1.00 93.56 113 SER A CA 1
ATOM 870 C C . SER A 1 113 ? 16.822 -5.586 -19.715 1.00 93.56 113 SER A C 1
ATOM 872 O O . SER A 1 113 ? 15.824 -6.073 -20.249 1.00 93.56 113 SER A O 1
ATOM 874 N N . VAL A 1 114 ? 17.467 -4.547 -20.249 1.00 94.62 114 VAL A N 1
ATOM 875 C CA . VAL A 1 114 ? 17.081 -3.906 -21.511 1.00 94.62 114 VAL A CA 1
ATOM 876 C C . VAL A 1 114 ? 18.123 -4.239 -22.564 1.00 94.62 114 VAL A C 1
ATOM 878 O O . VAL A 1 114 ? 19.305 -3.945 -22.379 1.00 94.62 114 VAL A O 1
ATOM 881 N N . THR A 1 115 ? 17.692 -4.809 -23.686 1.00 92.12 115 THR A N 1
ATOM 882 C CA . THR A 1 115 ? 18.575 -5.139 -24.814 1.00 92.12 115 THR A CA 1
ATOM 883 C C . THR A 1 115 ? 18.044 -4.562 -26.124 1.00 92.12 115 THR A C 1
ATOM 885 O O . THR A 1 115 ? 16.827 -4.466 -26.303 1.00 92.12 115 THR A O 1
ATOM 888 N N . PRO A 1 116 ? 18.921 -4.162 -27.057 1.00 88.31 116 PRO A N 1
ATOM 889 C CA . PRO A 1 116 ? 18.488 -3.737 -28.378 1.00 88.31 116 PRO A CA 1
ATOM 890 C C . PRO A 1 116 ? 17.943 -4.920 -29.181 1.00 88.31 116 PRO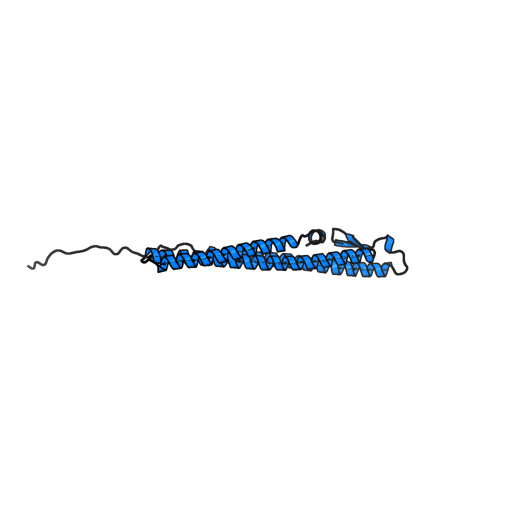 A C 1
ATOM 892 O O . PRO A 1 116 ? 18.495 -6.020 -29.150 1.00 88.31 116 PRO A O 1
ATOM 895 N N . ASN A 1 117 ? 16.890 -4.680 -29.963 1.00 81.00 117 ASN A N 1
ATOM 896 C CA . ASN A 1 117 ? 16.456 -5.613 -30.990 1.00 81.00 117 ASN A CA 1
ATOM 897 C C . ASN A 1 117 ? 17.498 -5.590 -32.127 1.00 81.00 117 ASN A C 1
ATOM 899 O O . ASN A 1 117 ? 17.682 -4.543 -32.763 1.00 81.00 117 ASN A O 1
ATOM 903 N N . PRO A 1 118 ? 18.164 -6.721 -32.426 1.00 69.19 118 PRO A N 1
ATOM 904 C CA . PRO A 1 118 ? 19.223 -6.784 -33.434 1.00 69.19 118 PRO A CA 1
ATOM 905 C C . PRO A 1 118 ? 18.755 -6.392 -34.845 1.00 69.19 118 PRO A C 1
ATOM 907 O O . PRO A 1 118 ? 19.571 -6.006 -35.680 1.00 69.19 118 PRO A O 1
ATOM 910 N N . GLN A 1 119 ? 17.449 -6.442 -35.126 1.00 68.94 119 GLN A N 1
ATOM 911 C CA . GLN A 1 119 ? 16.888 -6.039 -36.418 1.00 68.94 119 GLN A CA 1
ATOM 912 C C . GLN A 1 119 ? 16.757 -4.513 -36.578 1.00 68.94 119 GLN A C 1
ATOM 914 O O . GLN A 1 119 ? 16.739 -4.024 -37.704 1.00 68.94 119 GLN A O 1
ATOM 919 N N . ALA A 1 120 ? 16.711 -3.749 -35.481 1.00 65.38 120 ALA A N 1
ATOM 920 C CA . ALA A 1 120 ? 16.495 -2.298 -35.505 1.00 65.38 120 ALA A CA 1
ATOM 921 C C . ALA A 1 120 ? 17.792 -1.470 -35.673 1.00 65.38 120 ALA A C 1
ATOM 923 O O . ALA A 1 120 ? 17.731 -0.270 -35.929 1.00 65.38 120 ALA A O 1
ATOM 924 N N . ALA A 1 121 ? 18.971 -2.096 -35.576 1.00 59.91 121 ALA A N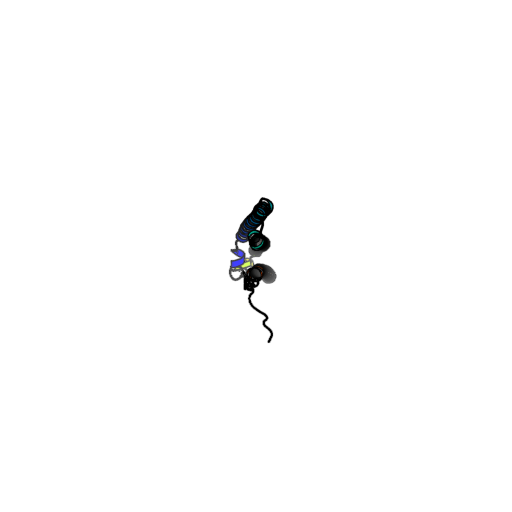 1
ATOM 925 C CA . ALA A 1 121 ? 20.272 -1.416 -35.519 1.00 59.91 121 ALA A CA 1
ATOM 926 C C . ALA A 1 121 ? 20.914 -1.080 -36.889 1.00 59.91 121 ALA A C 1
ATOM 928 O O . ALA A 1 121 ? 22.056 -0.629 -36.938 1.00 59.91 121 ALA A O 1
ATOM 929 N N . GLN A 1 122 ? 20.234 -1.315 -38.018 1.00 65.69 122 GLN A N 1
ATOM 930 C CA . GLN A 1 122 ? 20.880 -1.404 -39.345 1.00 65.69 122 GLN A CA 1
ATOM 931 C C . GLN A 1 122 ? 21.183 -0.054 -40.046 1.00 65.69 122 GLN A C 1
ATOM 933 O O . GLN A 1 122 ? 21.507 -0.038 -41.232 1.00 65.69 122 GLN A O 1
ATOM 938 N N . GLY A 1 123 ? 21.111 1.082 -39.342 1.00 66.81 123 GLY A N 1
ATOM 939 C CA . GLY A 1 123 ? 21.339 2.424 -39.905 1.00 66.81 123 GLY A CA 1
ATOM 940 C C . GLY A 1 123 ? 22.663 3.089 -39.475 1.00 66.81 123 GLY A C 1
ATOM 941 O O . GLY A 1 123 ? 23.126 2.859 -38.354 1.00 66.81 123 GLY A O 1
ATOM 942 N N . PRO A 1 124 ? 23.266 3.972 -40.300 1.00 63.94 124 PRO A N 1
ATOM 943 C CA . PRO A 1 124 ? 24.418 4.786 -39.896 1.00 63.94 124 PRO A CA 1
ATOM 944 C C . PRO A 1 124 ? 24.088 5.641 -38.661 1.00 63.94 124 PRO A C 1
ATOM 946 O O . PRO A 1 124 ? 23.106 6.376 -38.662 1.00 63.94 124 PRO A O 1
ATOM 949 N N . GLY A 1 125 ? 24.886 5.534 -37.593 1.00 69.31 125 GLY A N 1
ATOM 950 C CA . GLY A 1 125 ? 24.631 6.221 -36.313 1.00 69.31 125 GLY A CA 1
ATOM 951 C C . GLY A 1 125 ? 23.556 5.573 -35.424 1.00 69.31 125 GLY A C 1
ATOM 952 O O . GLY A 1 125 ? 23.416 5.963 -34.264 1.00 69.31 125 GLY A O 1
ATOM 953 N N . GLY A 1 126 ? 22.859 4.539 -35.913 1.00 74.19 126 GLY A N 1
ATOM 954 C CA . GLY A 1 126 ? 21.797 3.838 -35.185 1.00 74.19 126 GLY A CA 1
ATOM 955 C C . GLY A 1 126 ? 22.273 3.184 -33.887 1.00 74.19 126 GLY A C 1
ATOM 956 O O . GLY A 1 126 ? 21.551 3.207 -32.898 1.00 74.19 126 GLY A O 1
ATOM 957 N N . ALA A 1 127 ? 23.518 2.699 -33.847 1.00 77.94 127 ALA A N 1
ATOM 958 C CA . ALA A 1 127 ? 24.095 2.084 -32.651 1.00 77.94 127 ALA A CA 1
ATOM 959 C C . ALA A 1 127 ? 24.239 3.067 -31.471 1.00 77.94 127 ALA A C 1
ATOM 961 O O . ALA A 1 127 ? 23.960 2.703 -30.332 1.00 77.94 127 ALA A O 1
ATOM 962 N N . VAL A 1 128 ? 24.635 4.321 -31.728 1.00 80.75 128 VAL A N 1
ATOM 963 C CA . VAL A 1 128 ? 24.786 5.342 -30.671 1.00 80.75 128 VAL A CA 1
ATOM 964 C C . VAL A 1 128 ? 23.416 5.790 -30.161 1.00 80.75 128 VAL A C 1
ATOM 966 O O . VAL A 1 128 ? 23.210 5.891 -28.953 1.00 80.75 128 VAL A O 1
ATOM 969 N N . ALA A 1 129 ? 22.462 6.001 -31.072 1.00 82.69 129 ALA A N 1
ATOM 970 C CA . ALA A 1 129 ? 21.087 6.338 -30.713 1.00 82.69 129 ALA A CA 1
ATOM 971 C C . ALA A 1 129 ? 20.416 5.214 -29.900 1.00 82.69 129 ALA A C 1
ATOM 973 O O . ALA A 1 129 ? 19.801 5.492 -28.872 1.00 82.69 129 ALA A O 1
ATOM 974 N N . GLN A 1 130 ? 20.599 3.948 -30.296 1.00 84.81 130 GLN A N 1
ATOM 975 C CA . GLN A 1 130 ? 20.104 2.794 -29.540 1.00 84.81 130 GLN A CA 1
ATOM 976 C C . GLN A 1 130 ? 20.754 2.670 -28.166 1.00 84.81 130 GLN A C 1
ATOM 978 O O . GLN A 1 130 ? 20.042 2.436 -27.196 1.00 84.81 130 GLN A O 1
ATOM 983 N N . ALA A 1 131 ? 22.072 2.852 -28.055 1.00 87.12 131 ALA A N 1
ATOM 984 C CA . ALA A 1 131 ? 22.755 2.794 -26.765 1.00 87.12 131 ALA A CA 1
ATOM 985 C C . ALA A 1 131 ? 22.234 3.875 -25.801 1.00 87.12 131 ALA A C 1
ATOM 987 O O . ALA A 1 131 ? 21.994 3.597 -24.627 1.00 87.12 131 ALA A O 1
ATOM 988 N N . SER A 1 132 ? 21.988 5.091 -26.303 1.00 89.62 132 SER A N 1
ATOM 989 C CA . SER A 1 132 ? 21.383 6.166 -25.510 1.00 89.62 132 SER A CA 1
ATOM 990 C C . SER A 1 132 ? 19.945 5.840 -25.093 1.00 89.62 132 SER A C 1
ATOM 992 O O . SER A 1 132 ? 19.585 6.052 -23.937 1.00 89.62 132 SER A O 1
ATOM 994 N N . ALA A 1 133 ? 19.126 5.320 -26.010 1.00 91.50 133 ALA A N 1
ATOM 995 C CA . ALA A 1 133 ? 17.746 4.926 -25.728 1.00 91.50 133 ALA A CA 1
ATOM 996 C C . ALA A 1 133 ? 17.675 3.775 -24.708 1.00 91.50 133 ALA A C 1
ATOM 998 O O . ALA A 1 133 ? 16.867 3.813 -23.782 1.00 91.50 133 ALA A O 1
ATOM 999 N N . GLN A 1 134 ? 18.564 2.787 -24.837 1.00 94.19 134 GLN A N 1
ATOM 1000 C CA . GLN A 1 134 ? 18.711 1.676 -23.901 1.00 94.19 134 GLN A CA 1
ATOM 1001 C C . GLN A 1 134 ? 19.080 2.174 -22.501 1.00 94.19 134 GLN A C 1
ATOM 1003 O O . GLN A 1 134 ? 18.448 1.764 -21.531 1.00 94.19 134 GLN A O 1
ATOM 1008 N N . ALA A 1 135 ? 20.070 3.065 -22.388 1.00 93.88 135 ALA A N 1
ATOM 1009 C CA . ALA A 1 135 ? 20.493 3.614 -21.101 1.00 93.88 135 ALA A CA 1
ATOM 1010 C C . ALA A 1 135 ? 19.372 4.414 -20.420 1.00 93.88 135 ALA A C 1
ATOM 1012 O O . ALA A 1 135 ? 19.151 4.260 -19.220 1.00 93.88 135 ALA A O 1
ATOM 1013 N N . MET A 1 136 ? 18.638 5.225 -21.187 1.00 95.56 136 MET A N 1
ATOM 1014 C CA . MET A 1 136 ? 17.522 6.018 -20.668 1.00 95.56 136 MET A CA 1
ATOM 1015 C C . MET A 1 136 ? 16.381 5.124 -20.166 1.00 95.56 136 MET A C 1
ATOM 1017 O O . MET A 1 136 ? 15.889 5.321 -19.060 1.00 95.56 136 MET A O 1
ATOM 1021 N N . LEU A 1 137 ? 16.015 4.094 -20.934 1.00 96.50 137 LEU A N 1
ATOM 1022 C CA . LEU A 1 137 ? 14.991 3.128 -20.535 1.00 96.50 137 LEU A CA 1
ATOM 1023 C C . LEU A 1 137 ? 15.394 2.316 -19.308 1.00 96.50 137 LEU A C 1
ATOM 1025 O O . LEU A 1 137 ? 14.570 2.102 -18.427 1.00 96.50 137 LEU A O 1
ATOM 1029 N N . ALA A 1 138 ? 16.651 1.874 -19.240 1.00 96.31 138 ALA A N 1
ATOM 1030 C CA . ALA A 1 138 ? 17.157 1.145 -18.084 1.00 96.31 138 ALA A CA 1
ATOM 1031 C C . ALA A 1 138 ? 17.117 2.007 -16.812 1.00 96.31 138 ALA A C 1
ATOM 1033 O O . ALA A 1 138 ? 16.744 1.509 -15.753 1.00 96.31 138 ALA A O 1
ATOM 1034 N N . ALA A 1 139 ? 17.457 3.297 -16.916 1.00 96.69 139 ALA A N 1
ATOM 1035 C CA . ALA A 1 139 ? 17.381 4.234 -15.798 1.00 96.69 139 ALA A CA 1
ATOM 1036 C C . ALA A 1 139 ? 15.933 4.466 -15.334 1.00 96.69 139 ALA A C 1
ATOM 1038 O O . ALA A 1 139 ? 15.655 4.380 -14.141 1.00 96.69 139 ALA A O 1
ATOM 1039 N N . GLU A 1 140 ? 15.011 4.700 -16.268 1.00 97.56 140 GLU A N 1
ATOM 1040 C CA . GLU A 1 140 ? 13.598 4.943 -15.951 1.00 97.56 140 GLU A CA 1
ATOM 1041 C C . GLU A 1 140 ? 12.922 3.693 -15.365 1.00 97.56 140 GLU A C 1
ATOM 1043 O O . GLU A 1 140 ? 12.178 3.769 -14.388 1.00 97.56 140 GLU A O 1
ATOM 1048 N N . LEU A 1 141 ? 13.241 2.510 -15.901 1.00 97.12 141 LEU A N 1
ATOM 1049 C CA . LEU A 1 141 ? 12.788 1.239 -15.341 1.00 97.12 141 LEU A CA 1
ATOM 1050 C C . LEU A 1 141 ? 13.319 1.042 -13.915 1.00 97.12 141 LEU A C 1
ATOM 1052 O O . LEU A 1 141 ? 12.561 0.653 -13.028 1.00 97.12 141 LEU A O 1
ATOM 1056 N N . ALA A 1 142 ? 14.599 1.337 -13.673 1.00 96.56 142 ALA A N 1
ATOM 1057 C CA . ALA A 1 142 ? 15.185 1.245 -12.340 1.00 96.56 142 ALA A CA 1
ATOM 1058 C C . ALA A 1 142 ? 14.509 2.198 -11.336 1.00 96.56 142 ALA A C 1
ATOM 1060 O O . ALA A 1 142 ? 14.261 1.787 -10.201 1.00 96.56 142 ALA A O 1
ATOM 1061 N N . ASP A 1 143 ? 14.162 3.425 -11.742 1.00 97.69 143 ASP A N 1
ATOM 1062 C CA . ASP A 1 143 ? 13.419 4.373 -10.896 1.00 97.69 143 ASP A CA 1
ATOM 1063 C C . ASP A 1 143 ? 12.027 3.842 -10.529 1.00 97.69 143 ASP A C 1
ATOM 1065 O O . ASP A 1 143 ? 11.671 3.787 -9.348 1.00 97.69 143 ASP A O 1
ATOM 1069 N N . VAL A 1 144 ? 11.265 3.361 -11.517 1.00 98.00 144 VAL A N 1
ATOM 1070 C CA . VAL A 1 144 ? 9.932 2.779 -11.295 1.00 98.00 144 VAL A CA 1
ATOM 1071 C C . VAL A 1 144 ? 10.000 1.609 -10.305 1.00 98.00 144 VAL A C 1
ATOM 1073 O O . VAL A 1 144 ? 9.199 1.544 -9.369 1.00 98.00 144 VAL A O 1
ATOM 1076 N N . LEU A 1 145 ? 10.982 0.712 -10.448 1.00 97.12 145 LEU A N 1
ATOM 1077 C CA . LEU A 1 145 ? 11.170 -0.428 -9.540 1.00 97.12 145 LEU A CA 1
ATOM 1078 C C . LEU A 1 145 ? 11.618 -0.004 -8.132 1.00 97.12 145 LEU A C 1
ATOM 1080 O O . LEU A 1 145 ? 11.179 -0.588 -7.131 1.00 97.12 145 LEU A O 1
ATOM 1084 N N . ALA A 1 146 ? 12.465 1.022 -8.028 1.00 97.69 146 ALA A N 1
ATOM 1085 C CA . ALA A 1 146 ? 12.884 1.584 -6.748 1.00 97.69 146 ALA A CA 1
ATOM 1086 C C . ALA A 1 146 ? 11.697 2.218 -6.010 1.00 97.69 146 ALA A C 1
ATOM 1088 O O . ALA A 1 146 ? 11.484 1.938 -4.828 1.00 97.69 146 ALA A O 1
ATOM 1089 N N . ARG A 1 147 ? 10.870 2.998 -6.714 1.00 98.12 147 ARG A N 1
ATOM 1090 C CA . ARG A 1 147 ? 9.645 3.589 -6.165 1.00 98.12 147 ARG A CA 1
ATOM 1091 C C . ARG A 1 147 ? 8.649 2.518 -5.743 1.00 98.12 147 ARG A C 1
ATOM 1093 O O . ARG A 1 147 ? 8.141 2.595 -4.632 1.00 98.12 147 ARG A O 1
ATOM 1100 N N . ALA A 1 148 ? 8.437 1.482 -6.553 1.00 97.94 148 ALA A N 1
ATOM 1101 C CA . ALA A 1 148 ? 7.578 0.358 -6.181 1.00 97.94 148 ALA A CA 1
ATOM 1102 C C . ALA A 1 148 ? 8.061 -0.345 -4.900 1.00 97.94 148 ALA A C 1
ATOM 1104 O O . ALA A 1 148 ? 7.270 -0.647 -4.010 1.00 97.94 148 ALA A O 1
ATOM 1105 N N . THR A 1 149 ? 9.377 -0.527 -4.758 1.00 97.94 149 THR A N 1
ATOM 1106 C CA . THR A 1 149 ? 9.983 -1.070 -3.532 1.00 97.94 149 THR A CA 1
ATOM 1107 C C . THR A 1 149 ? 9.768 -0.148 -2.328 1.00 97.94 149 THR A C 1
ATOM 1109 O O . THR A 1 149 ? 9.483 -0.627 -1.234 1.00 97.94 149 THR A O 1
ATOM 1112 N N . ALA A 1 150 ? 9.871 1.169 -2.510 1.00 98.06 150 ALA A N 1
ATOM 1113 C CA . ALA A 1 150 ? 9.628 2.133 -1.441 1.00 98.06 150 ALA A CA 1
ATOM 1114 C C . ALA A 1 150 ? 8.154 2.146 -0.993 1.00 98.06 150 ALA A C 1
ATOM 1116 O O . ALA A 1 150 ? 7.879 2.224 0.206 1.00 98.06 150 ALA A O 1
ATOM 1117 N N . VAL A 1 151 ? 7.206 2.025 -1.931 1.00 98.12 151 VAL A N 1
ATOM 1118 C CA . VAL A 1 151 ? 5.771 1.901 -1.621 1.00 98.12 151 VAL A CA 1
ATOM 1119 C C . VAL A 1 151 ? 5.514 0.639 -0.801 1.00 98.12 151 VAL A C 1
ATOM 1121 O O . VAL A 1 151 ? 4.912 0.725 0.266 1.00 98.12 151 VAL A O 1
ATOM 1124 N N . ASP A 1 152 ? 6.045 -0.505 -1.232 1.00 97.44 152 ASP A N 1
ATOM 1125 C CA . ASP A 1 152 ? 5.928 -1.781 -0.514 1.00 97.44 152 ASP A CA 1
ATOM 1126 C C . ASP A 1 152 ? 6.462 -1.687 0.928 1.00 97.44 152 ASP A C 1
ATOM 1128 O O . ASP A 1 152 ? 5.746 -1.948 1.897 1.00 97.44 152 ASP A O 1
ATOM 1132 N N . GLN A 1 153 ? 7.696 -1.202 1.088 1.00 97.75 153 GLN A N 1
ATOM 1133 C CA . GLN A 1 153 ? 8.345 -1.069 2.395 1.00 97.75 153 GLN A CA 1
ATOM 1134 C C . GLN A 1 153 ? 7.621 -0.090 3.322 1.00 97.75 153 GLN A C 1
ATOM 1136 O O . GLN A 1 153 ? 7.468 -0.362 4.515 1.00 97.75 153 GLN A O 1
ATOM 1141 N N . SER A 1 154 ? 7.196 1.061 2.798 1.00 97.50 154 SER A N 1
ATOM 1142 C CA . SER A 1 154 ? 6.491 2.065 3.598 1.00 97.50 154 SER A CA 1
ATOM 1143 C C . SER A 1 154 ? 5.107 1.579 4.028 1.00 97.50 154 SER A C 1
ATOM 1145 O O . SER A 1 154 ? 4.743 1.771 5.188 1.00 97.50 154 SER A O 1
ATOM 1147 N N . THR A 1 155 ? 4.394 0.869 3.149 1.00 96.69 155 THR A N 1
ATOM 1148 C CA . THR A 1 155 ? 3.093 0.255 3.450 1.00 96.69 155 THR A CA 1
ATOM 1149 C C . THR A 1 155 ? 3.238 -0.829 4.513 1.00 96.69 155 THR A C 1
ATOM 1151 O O . THR A 1 155 ? 2.544 -0.779 5.527 1.00 96.69 155 THR A O 1
ATOM 1154 N N . SER A 1 156 ? 4.182 -1.765 4.346 1.00 96.75 156 SER A N 1
ATOM 1155 C CA . SER A 1 156 ? 4.447 -2.815 5.341 1.00 96.75 156 SER A CA 1
ATOM 1156 C C . SER A 1 156 ? 4.780 -2.213 6.704 1.00 96.75 156 SER A C 1
ATOM 1158 O O . SER A 1 156 ? 4.192 -2.592 7.713 1.00 96.75 156 SER A O 1
ATOM 1160 N N . LYS A 1 157 ? 5.671 -1.216 6.736 1.00 96.81 157 LYS A N 1
ATOM 1161 C CA . LYS A 1 157 ? 6.051 -0.538 7.977 1.00 96.81 157 LYS A CA 1
ATOM 1162 C C . LYS A 1 157 ? 4.862 0.159 8.643 1.00 96.81 157 LYS A C 1
ATOM 1164 O O . LYS A 1 157 ? 4.744 0.104 9.864 1.00 96.81 157 LYS A O 1
ATOM 1169 N N . ALA A 1 158 ? 4.002 0.823 7.870 1.00 94.31 158 ALA A N 1
ATOM 1170 C CA . ALA A 1 158 ? 2.815 1.483 8.407 1.00 94.31 158 ALA A CA 1
ATOM 1171 C C . ALA A 1 158 ? 1.840 0.467 9.026 1.00 94.31 158 ALA A C 1
ATOM 1173 O O . ALA A 1 158 ? 1.360 0.680 10.139 1.00 94.31 158 ALA A O 1
ATOM 1174 N N . LEU A 1 159 ? 1.611 -0.666 8.357 1.00 94.50 159 LEU A N 1
ATOM 1175 C CA . LEU A 1 159 ? 0.768 -1.746 8.875 1.00 94.50 159 LEU A CA 1
ATOM 1176 C C . LEU A 1 159 ? 1.356 -2.386 10.146 1.00 94.50 159 LEU A C 1
ATOM 1178 O O . LEU A 1 159 ? 0.617 -2.637 11.098 1.00 94.50 159 LEU A O 1
ATOM 1182 N N . ASP A 1 160 ? 2.676 -2.575 10.214 1.00 93.94 160 ASP A N 1
ATOM 1183 C CA . ASP A 1 160 ? 3.353 -3.086 11.413 1.00 93.94 160 ASP A CA 1
ATOM 1184 C C . ASP A 1 160 ? 3.242 -2.116 12.598 1.00 93.94 160 ASP A C 1
ATOM 1186 O O . ASP A 1 160 ? 2.959 -2.529 13.726 1.00 93.94 160 ASP A O 1
ATOM 1190 N N . MET A 1 161 ? 3.431 -0.813 12.359 1.00 91.75 161 MET A N 1
ATOM 1191 C CA . MET A 1 161 ? 3.261 0.220 13.389 1.00 91.75 161 MET A CA 1
ATOM 1192 C C . MET A 1 161 ? 1.822 0.251 13.919 1.00 91.75 161 MET A C 1
ATOM 1194 O O . MET A 1 161 ? 1.605 0.356 15.129 1.00 91.75 161 MET A O 1
ATOM 1198 N N . ASN A 1 162 ? 0.846 0.098 13.026 1.00 89.94 162 ASN A N 1
ATOM 1199 C CA . ASN A 1 162 ? -0.564 -0.005 13.376 1.00 89.94 162 ASN A CA 1
ATOM 1200 C C . ASN A 1 162 ? -0.838 -1.257 14.231 1.00 89.94 162 ASN A C 1
ATOM 1202 O O . ASN A 1 162 ? -1.515 -1.167 15.252 1.00 89.94 162 ASN A O 1
ATOM 1206 N N . ALA A 1 163 ? -0.258 -2.412 13.895 1.00 86.62 163 ALA A N 1
ATOM 1207 C CA . ALA A 1 163 ? -0.405 -3.628 14.699 1.00 86.62 163 ALA A CA 1
ATOM 1208 C C . ALA A 1 163 ? 0.206 -3.492 16.111 1.00 86.62 163 ALA A C 1
ATOM 1210 O O . ALA A 1 163 ? -0.371 -3.959 17.097 1.00 86.62 163 ALA A O 1
ATOM 1211 N N . GLN A 1 164 ? 1.353 -2.817 16.233 1.00 86.31 164 GLN A N 1
ATOM 1212 C CA . GLN A 1 164 ? 2.037 -2.606 17.515 1.00 86.31 164 GLN A CA 1
ATOM 1213 C C . GLN A 1 164 ? 1.282 -1.655 18.456 1.00 86.31 164 GLN A C 1
ATOM 1215 O O . GLN A 1 164 ? 1.297 -1.866 19.672 1.00 86.31 164 GLN A O 1
ATOM 1220 N N . SER A 1 165 ? 0.590 -0.642 17.922 1.00 78.94 165 SER A N 1
ATOM 1221 C CA . SER A 1 165 ? -0.189 0.306 18.735 1.00 78.94 165 SER A CA 1
ATOM 1222 C C . SER A 1 165 ? -1.354 -0.369 19.479 1.00 78.94 165 SER A C 1
ATOM 1224 O O . SER A 1 165 ? -1.701 0.020 20.598 1.00 78.94 165 SER A O 1
ATOM 1226 N N . VAL A 1 166 ? -1.895 -1.456 18.920 1.00 66.94 166 VAL A N 1
ATOM 1227 C CA . VAL A 1 166 ? -2.929 -2.274 19.570 1.00 66.94 166 VAL A CA 1
ATOM 1228 C C . VAL A 1 166 ? -2.336 -3.229 20.599 1.00 66.94 166 VAL A C 1
ATOM 1230 O O . VAL A 1 166 ? -2.896 -3.373 21.685 1.00 66.94 166 VAL A O 1
ATOM 1233 N N . GLY A 1 167 ? -1.178 -3.833 20.311 1.00 58.53 167 GLY A N 1
ATOM 1234 C CA . GLY A 1 167 ? -0.491 -4.728 21.248 1.00 58.53 167 GLY A CA 1
ATOM 1235 C C . GLY A 1 167 ? -0.175 -4.065 22.593 1.00 58.53 167 GLY A C 1
ATOM 1236 O O . GLY A 1 167 ? -0.386 -4.678 23.634 1.00 58.53 167 GLY A O 1
ATOM 1237 N N . ALA A 1 168 ? 0.234 -2.792 22.580 1.00 57.41 168 ALA A N 1
ATOM 1238 C CA . ALA A 1 168 ? 0.493 -2.020 23.799 1.00 57.41 168 ALA A CA 1
ATOM 1239 C C . ALA A 1 168 ? -0.788 -1.649 24.575 1.00 57.41 168 ALA A C 1
ATOM 1241 O O . ALA A 1 168 ? -0.760 -1.552 25.801 1.00 57.41 168 ALA A O 1
ATOM 1242 N N . SER A 1 169 ? -1.910 -1.464 23.873 1.00 51.50 169 SER A N 1
ATOM 1243 C CA . SER A 1 169 ? -3.191 -1.038 24.458 1.00 51.50 169 SER A CA 1
ATOM 1244 C C . SER A 1 169 ? -4.007 -2.206 25.036 1.00 51.50 169 SER A C 1
ATOM 1246 O O . SER A 1 169 ? -4.779 -2.025 25.975 1.00 51.50 169 SER A O 1
ATOM 1248 N N . VAL A 1 170 ? -3.829 -3.426 24.512 1.00 49.59 170 VAL A N 1
ATOM 1249 C CA . VAL A 1 170 ? -4.574 -4.627 24.946 1.00 49.59 170 VAL A CA 1
ATOM 1250 C C . VAL A 1 170 ? -3.942 -5.309 26.166 1.00 49.59 170 VAL A C 1
ATOM 1252 O O . VAL A 1 170 ? -4.665 -5.913 26.957 1.00 49.59 170 VAL A O 1
ATOM 1255 N N . THR A 1 171 ? -2.628 -5.176 26.378 1.00 49.84 171 THR A N 1
ATOM 1256 C CA . THR A 1 171 ? -1.927 -5.714 27.564 1.00 49.84 171 THR A CA 1
ATOM 1257 C C . THR A 1 171 ? -1.950 -4.784 28.780 1.00 49.84 171 THR A C 1
ATOM 1259 O O . THR A 1 171 ? -1.279 -5.064 29.771 1.00 49.84 171 THR A O 1
ATOM 1262 N N . GLY A 1 172 ? -2.717 -3.689 28.733 1.00 44.25 172 GLY A N 1
ATOM 1263 C CA . GLY A 1 172 ? -3.085 -2.913 29.917 1.00 44.25 172 GLY A CA 1
ATOM 1264 C C . GLY A 1 172 ? -4.000 -3.737 30.827 1.00 44.25 172 GLY A C 1
ATOM 1265 O O . GLY A 1 172 ? -5.218 -3.677 30.698 1.00 44.25 172 GLY A O 1
ATOM 1266 N N . ASP A 1 173 ? -3.365 -4.567 31.649 1.00 41.28 173 ASP A N 1
ATOM 1267 C CA . ASP A 1 173 ? -3.830 -5.346 32.801 1.00 41.28 173 ASP A CA 1
ATOM 1268 C C . ASP A 1 173 ? -5.360 -5.480 32.996 1.00 41.28 173 ASP A C 1
ATOM 1270 O O . ASP A 1 173 ? -6.022 -4.592 33.545 1.00 41.28 173 ASP A O 1
ATOM 1274 N N . PRO A 1 174 ? -5.969 -6.608 32.589 1.00 44.19 174 PRO A N 1
ATOM 1275 C CA . PRO A 1 174 ? -7.278 -6.979 33.079 1.00 44.19 174 PRO A CA 1
ATOM 1276 C C . PRO A 1 174 ? -7.105 -7.557 34.488 1.00 44.19 174 PRO A C 1
ATOM 1278 O O . PRO A 1 174 ? -6.720 -8.713 34.622 1.00 44.19 174 PRO A O 1
ATOM 1281 N N . ALA A 1 175 ? -7.484 -6.769 35.501 1.00 42.09 175 ALA A N 1
ATOM 1282 C CA . ALA A 1 175 ? -7.725 -7.185 36.888 1.00 42.09 175 ALA A CA 1
ATOM 1283 C C . ALA A 1 175 ? -6.537 -7.087 37.880 1.00 42.09 175 ALA A C 1
ATOM 1285 O O . ALA A 1 175 ? -5.860 -8.072 38.154 1.00 42.09 175 ALA A O 1
ATOM 1286 N N . ASP A 1 176 ? -6.470 -5.968 38.617 1.00 44.56 176 ASP A N 1
ATOM 1287 C CA . ASP A 1 176 ? -6.326 -6.033 40.084 1.00 44.56 176 ASP A CA 1
ATOM 1288 C C . ASP A 1 176 ? -7.674 -5.661 40.738 1.00 44.56 176 ASP A C 1
ATOM 1290 O O . ASP A 1 176 ? -7.947 -4.485 40.983 1.00 44.56 176 ASP A O 1
ATOM 1294 N N . PRO A 1 177 ? -8.569 -6.632 41.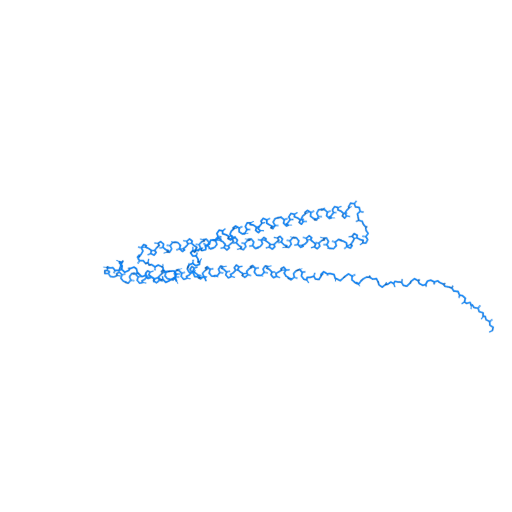002 1.00 44.91 177 PRO A N 1
ATOM 1295 C CA . PRO A 1 177 ? -9.779 -6.436 41.795 1.00 44.91 177 PRO A CA 1
ATOM 1296 C C . PRO A 1 177 ? -9.511 -6.662 43.298 1.00 44.91 177 PRO A C 1
ATOM 1298 O O . PRO A 1 177 ? -10.452 -6.845 44.066 1.00 44.91 177 PRO A O 1
ATOM 1301 N N . GLY A 1 178 ? -8.246 -6.727 43.731 1.00 39.44 178 GLY A N 1
ATOM 1302 C CA . GLY A 1 178 ? -7.841 -7.300 45.014 1.00 39.44 178 GLY A CA 1
ATOM 1303 C C . GLY A 1 178 ? -7.575 -6.326 46.163 1.00 39.44 178 GLY A C 1
ATOM 1304 O O . GLY A 1 178 ? -7.240 -6.793 47.250 1.00 39.44 178 GLY A O 1
ATOM 1305 N N . GLN A 1 179 ? -7.725 -5.008 45.993 1.00 41.50 179 GLN A N 1
ATOM 1306 C CA . GLN A 1 179 ? -7.438 -4.039 47.067 1.00 41.50 179 GLN A CA 1
ATOM 1307 C C . GLN A 1 179 ? -8.655 -3.242 47.546 1.00 41.50 179 GLN A C 1
ATOM 1309 O O . GLN A 1 179 ? -8.606 -2.025 47.674 1.00 41.50 179 GLN A O 1
ATOM 1314 N N . HIS A 1 180 ? -9.742 -3.925 47.902 1.00 45.53 180 HIS A N 1
ATOM 1315 C CA . HIS A 1 180 ? -10.713 -3.366 48.845 1.00 45.53 180 HIS A CA 1
ATOM 1316 C C . HIS A 1 180 ? -11.220 -4.446 49.803 1.00 45.53 180 HIS A C 1
ATOM 1318 O O . HIS A 1 180 ? -11.867 -5.403 49.392 1.00 45.53 180 HIS A O 1
ATOM 1324 N N . GLY A 1 181 ? -10.964 -4.244 51.099 1.00 42.22 181 GLY A N 1
ATOM 1325 C CA . GLY A 1 181 ? -11.711 -4.900 52.173 1.00 42.22 181 GLY A CA 1
ATOM 1326 C C . GLY A 1 181 ? -10.912 -5.876 53.028 1.00 42.22 181 GLY A C 1
ATOM 1327 O O . GLY A 1 181 ? -11.194 -7.069 53.041 1.00 42.22 181 GLY A O 1
ATOM 1328 N N . GLN A 1 182 ? -9.985 -5.362 53.838 1.00 43.19 182 GLN A N 1
ATOM 1329 C CA . GLN A 1 182 ? -9.725 -5.981 55.139 1.00 43.19 182 GLN A CA 1
ATOM 1330 C C . GLN A 1 182 ? -11.078 -6.086 55.872 1.00 43.19 182 GLN A C 1
ATOM 1332 O O . GLN A 1 182 ? -11.740 -5.055 56.031 1.00 43.19 182 GLN A O 1
ATOM 1337 N N . PRO A 1 183 ? -11.539 -7.281 56.281 1.00 43.16 183 PRO A N 1
ATOM 1338 C CA . PRO A 1 183 ? -12.758 -7.386 57.064 1.00 43.16 183 PRO A CA 1
ATOM 1339 C C . PRO A 1 183 ? -12.534 -6.681 58.403 1.00 43.16 183 PRO A C 1
ATOM 1341 O O . PRO A 1 183 ? -11.630 -7.031 59.162 1.00 43.16 183 PRO A O 1
ATOM 1344 N N . ALA A 1 184 ? -13.350 -5.662 58.671 1.00 53.50 184 ALA A N 1
ATOM 1345 C CA . ALA A 1 184 ? -13.498 -5.111 60.004 1.00 53.50 184 ALA A CA 1
ATOM 1346 C C . ALA A 1 184 ? -14.026 -6.225 60.918 1.00 53.50 184 ALA A C 1
ATOM 1348 O O . ALA A 1 184 ? -15.107 -6.769 60.694 1.00 53.50 184 ALA A O 1
ATOM 1349 N N . ASP A 1 185 ? -13.212 -6.566 61.907 1.00 52.47 185 ASP A N 1
ATOM 1350 C CA . ASP A 1 185 ? -13.502 -7.466 63.015 1.00 52.47 185 ASP A CA 1
ATOM 1351 C C . ASP A 1 185 ? -14.804 -7.050 63.738 1.00 52.47 185 ASP A C 1
ATOM 1353 O O . ASP A 1 185 ? -14.865 -5.945 64.288 1.00 52.47 185 ASP A O 1
ATOM 1357 N N . PRO A 1 186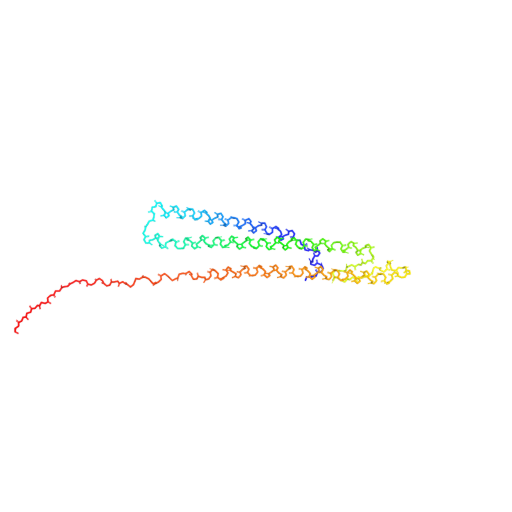 ? -15.868 -7.877 63.747 1.00 52.81 186 PRO A N 1
ATOM 1358 C CA . PRO A 1 186 ? -17.058 -7.624 64.538 1.00 52.81 186 PRO A CA 1
ATOM 1359 C C . PRO A 1 186 ? -16.972 -8.412 65.854 1.00 52.81 186 PRO A C 1
ATOM 1361 O O . PRO A 1 186 ? -17.660 -9.413 66.046 1.00 52.81 186 PRO A O 1
ATOM 1364 N N . GLY A 1 187 ? -16.135 -7.943 66.779 1.00 46.22 187 GLY A N 1
ATOM 1365 C CA . GLY A 1 187 ? -16.035 -8.450 68.150 1.00 46.22 187 GLY A CA 1
ATOM 1366 C C . GLY A 1 187 ? -16.634 -7.482 69.174 1.00 46.22 187 GLY A C 1
ATOM 1367 O O . GLY A 1 187 ? -15.905 -6.770 69.859 1.00 46.22 187 GLY A O 1
ATOM 1368 N N . GLY A 1 188 ? -17.966 -7.432 69.276 1.00 44.78 188 GLY A N 1
ATOM 1369 C CA . GLY A 1 188 ? -18.667 -6.804 70.409 1.00 44.78 188 GLY A CA 1
ATOM 1370 C C . GLY A 1 188 ? -18.630 -7.666 71.695 1.00 44.78 188 GLY A C 1
ATOM 1371 O O . GLY A 1 188 ? -17.946 -8.683 71.738 1.00 44.78 188 GLY A O 1
ATOM 1372 N N . PRO A 1 189 ? -19.426 -7.345 72.733 1.00 52.75 189 PRO A N 1
ATOM 1373 C CA . PRO A 1 189 ? -19.039 -6.465 73.843 1.00 52.75 189 PRO A CA 1
ATOM 1374 C C . PRO A 1 189 ? -19.031 -7.142 75.241 1.00 52.75 189 PRO A C 1
ATOM 1376 O O . PRO A 1 189 ? -19.632 -8.189 75.438 1.00 52.75 189 PRO A O 1
ATOM 1379 N N . SER A 1 190 ? -18.431 -6.436 76.216 1.00 51.88 190 SER A N 1
ATOM 1380 C CA . SER A 1 190 ? -18.744 -6.361 77.667 1.00 51.88 190 SER A CA 1
ATOM 1381 C C . SER A 1 190 ? -18.902 -7.634 78.526 1.00 51.88 190 SER A C 1
ATOM 1383 O O . SER A 1 190 ? -19.869 -8.364 78.356 1.00 51.88 190 SER A O 1
ATOM 1385 N N . GLN A 1 191 ? -18.117 -7.749 79.619 1.00 46.81 191 GLN A N 1
ATOM 1386 C CA . GLN A 1 191 ? -18.631 -7.764 81.014 1.00 46.81 191 GLN A CA 1
ATOM 1387 C C . GLN A 1 191 ? -17.549 -7.962 82.106 1.00 46.81 191 GLN A C 1
ATOM 1389 O O . GLN A 1 191 ? -16.693 -8.830 81.990 1.00 46.81 191 GLN A O 1
ATOM 1394 N N . GLY A 1 192 ? -17.716 -7.224 83.217 1.00 44.66 192 GLY A N 1
ATOM 1395 C CA . GLY A 1 192 ? -17.253 -7.561 84.578 1.00 44.66 192 GLY A CA 1
ATOM 1396 C C . GLY A 1 192 ? -15.833 -7.101 84.930 1.00 44.66 192 GLY A C 1
ATOM 1397 O O . GLY A 1 192 ? -14.892 -7.371 84.207 1.00 44.66 192 GLY A O 1
ATOM 1398 N N . GLY A 1 193 ? -15.542 -6.416 86.031 1.00 51.66 193 GLY A N 1
ATOM 1399 C CA . GLY A 1 193 ? -16.314 -5.976 87.186 1.00 51.66 193 GLY A CA 1
ATOM 1400 C C . GLY A 1 193 ? -15.300 -5.413 88.191 1.00 51.66 193 GLY A C 1
ATOM 1401 O O . GLY A 1 193 ? -14.258 -6.019 88.426 1.00 51.66 193 GLY A O 1
ATOM 1402 N N . HIS A 1 194 ? -15.562 -4.226 88.733 1.00 55.62 194 HIS A N 1
ATOM 1403 C CA . HIS A 1 194 ? -14.817 -3.683 89.868 1.00 55.62 194 HIS A CA 1
ATOM 1404 C C . HIS A 1 194 ? -15.225 -4.416 91.150 1.00 55.62 194 HIS A C 1
ATOM 1406 O O . HIS A 1 194 ? -16.413 -4.513 91.450 1.00 55.62 194 HIS A O 1
ATOM 1412 N N . ALA A 1 195 ? -14.241 -4.839 91.940 1.00 52.00 195 ALA A N 1
ATOM 1413 C CA . ALA A 1 195 ? -14.394 -5.069 93.370 1.00 52.00 195 ALA A CA 1
ATOM 1414 C C . ALA A 1 195 ? -13.142 -4.520 94.077 1.00 52.00 195 ALA A C 1
ATOM 1416 O O . ALA A 1 195 ? -12.035 -4.925 93.717 1.00 52.00 195 ALA A O 1
ATOM 1417 N N . PRO A 1 196 ? -13.284 -3.589 95.035 1.00 68.19 196 PRO A N 1
ATOM 1418 C CA . PRO A 1 196 ? -12.199 -3.189 95.917 1.00 68.19 196 PRO A CA 1
ATOM 1419 C C . PRO A 1 196 ? -12.183 -4.048 97.190 1.00 68.19 196 PRO A C 1
ATOM 1421 O O . PRO A 1 196 ? -13.238 -4.434 97.701 1.00 68.19 196 PRO A O 1
ATOM 1424 N N . ALA A 1 197 ? -10.985 -4.274 97.721 1.00 61.84 197 ALA A N 1
ATOM 1425 C CA . ALA A 1 197 ? -10.724 -4.546 99.131 1.00 61.84 197 ALA A CA 1
ATOM 1426 C C . ALA A 1 197 ? -9.437 -3.814 99.521 1.00 61.84 197 ALA A C 1
ATOM 1428 O O . ALA A 1 197 ? -8.488 -3.849 98.703 1.00 61.84 197 ALA A O 1
#

Organism: NCBI:txid2567942

Sequence (197 aa):
MDYATLRDMHPGTLIRASEEYMATAMNFAQTADNWDKQVYTASQQAWTGQAADAAEAPLKTTSNRLTDASSLLKQNAEQLSAAGDQFLQLQQQLQQLIAWSQQNGLVIHDDGSVTPNPQAAQGPGGAVAQASAQAMLAAELADVLARATAVDQSTSKALDMNAQSVGASVTGDPADPGQHGQPADPGGPSQGGHAPA

Radius of gyration: 33.84 Å; chains: 1; bounding box: 58×17×139 Å

pLDDT: mean 84.05, std 17.35, range [39.44, 98.31]

Foldseek 3Di:
DFDLCLQPDDLVVLLVLLVVLLVQLVVLLVVLVVLCVVLVCVLPPDDDDDVNVVVPVVSVVSSVLSNLSSVLSNQLSVLSNVLSVLSVVLNVLSVVLCVVCVVLQWDQDRRRQIDHNPVQQPDDCSVVVSVVSRVVSSVSSVVSVVSNVVSVVVSVVSNVVSVVVVVVVVPPDDDPPPPDDPDDDPDDDDDDDDDDD